Protein 4Y7U (pdb70)

B-factor: mean 57.21, std 21.07, range [30.16, 196.44]

Secondary structure (DSSP, 8-state):
--EEEE-----GGGTTGGGSS-GGGSBSSSSBHHHHHHHHHHHTT--EEEEEE-TTHHHHHHHHTTSGGGT-EEEEEE-SS--HHHHHHHHHHHHH-SS-EEEEETTEEE---GGGGGS---BSEEEEEEPPTTS-S--SEEEETTEEEE--SSSS-BEEEEEEEE-GGGGSS--SSS--SHHHHHHHHHTT-EEEEE--S-EEE--SHHHHHHHHHHHHHHH-

CATH classification: 3.90.550.10

Foldseek 3Di:
DEEEEEQADQLPQAPPQSVQPGQQQDDQQNGRLLVLVLLLCVVLVHAEYEYEYERNVVVVCVVCPLVVVSNHGYHYQYDPDAQEDVLSCVSCDVVVDQAKYKWAHSLKDFPDRPNVQVDDDFFQKEFEWEADPPPWQQAFWAADPFFIAGDDHRDGHTHTQRIMIHGSCLCPPHDNGHDYDSVSVNVRSVVRGYTYDYDYGDMFRNSHPVSSVVSSVVVVVVVD

InterPro domains:
  IPR005835 Nucleotidyl transferase domain [PF00483] (2-117)
  IPR029044 Nucleotide-diphospho-sugar transferases [G3DSA:3.90.550.10] (1-222)
  IPR029044 Nucleotide-diphospho-sugar transferases [SSF53448] (1-219)
  IPR050065 Bifunctional protein GlmU-like [PTHR43584] (1-222)
  IPR054790 N-acetylmuramate alpha-1-phosphate uridylyltransferase [NF045761] (1-217)

Solvent-accessible surface area: 10433 Å² total; per-residue (Å²): 99,63,0,0,0,21,4,22,42,94,11,108,164,2,102,97,70,0,82,151,46,0,11,5,23,7,75,4,56,76,54,23,2,0,11,47,4,0,126,38,0,26,78,10,56,11,84,85,2,4,0,3,13,44,62,45,6,142,67,0,61,119,97,10,33,94,1,82,196,20,56,11,50,5,154,38,5,78,14,91,109,118,10,89,53,0,1,0,0,50,101,0,27,116,71,4,30,115,62,54,1,2,4,0,48,1,27,2,16,22,70,6,78,6,37,118,2,106,49,143,67,48,52,48,3,15,0,0,0,6,83,21,52,78,106,90,22,62,21,51,4,50,42,95,68,130,88,1,51,54,27,56,90,62,105,46,7,21,17,43,1,11,0,0,13,0,59,16,45,18,4,80,71,30,121,88,30,59,20,116,11,40,68,32,2,100,136,5,12,89,70,47,106,4,7,3,35,62,29,194,36,78,34,0,58,1,2,39,72,106,64,21,59,57,0,72,76,42,24,46,93,85,92,125

GO terms:
  GO:0070569 uridylyltransferase activity (F, IDA)
  GO:0000287 magnesium ion binding (F, IDA)
  GO:0097367 carbohydrate derivative binding (F, IDA)
  GO:0002134 UTP binding (F, IDA)
  GO:0097172 N-acetylmuramic acid metabolic process (P, IMP)
  GO:0009254 peptidoglycan turnover (P, IMP)

Radius of gyration: 16.67 Å; Cα contacts (8 Å, |Δi|>4): 482; chains: 1; bounding box: 40×37×42 Å

Structure (mmCIF, N/CA/C/O backbone):
data_4Y7U
#
_entry.id   4Y7U
#
_cell.length_a   72.750
_cell.length_b   72.750
_cell.length_c   163.130
_cell.angle_alpha   90.000
_cell.angle_beta   90.000
_cell.angle_gamma   120.000
#
_symmetry.space_group_name_H-M   'P 61 2 2'
#
loop_
_entity.id
_entity.type
_entity.pdbx_description
1 polymer 'Nucleotidyl transferase'
2 non-polymer GLYCEROL
3 non-polymer 'SULFATE ION'
4 non-polymer 'MAGNESIUM ION'
5 non-polymer "5'-O-[(S)-hydroxy{[(S)-hydroxy(phosphonooxy)phosphoryl]amino}phosphoryl]uridine"
6 non-polymer 2-acetamido-3-O-[(1R)-1-carboxyethyl]-2-deoxy-1-O-phosphono-alpha-D-glucopyranose
7 water water
#
loop_
_atom_site.group_PDB
_atom_site.id
_atom_site.type_symbol
_atom_site.label_atom_id
_atom_site.label_alt_id
_atom_site.label_comp_id
_atom_site.label_asym_id
_atom_site.label_entity_id
_atom_site.label_seq_id
_atom_site.pdbx_PDB_ins_code
_atom_site.Cartn_x
_atom_site.Cartn_y
_atom_site.Cartn_z
_atom_site.occupancy
_atom_site.B_iso_or_equiv
_atom_site.auth_seq_id
_atom_site.auth_comp_id
_atom_site.auth_asym_id
_atom_site.auth_atom_id
_atom_site.pdbx_PDB_model_num
ATOM 1 N N . MET A 1 1 ? -21.659 -16.807 3.382 1.00 55.62 1 MET A N 1
ATOM 2 C CA . MET A 1 1 ? -20.636 -17.096 4.380 1.00 58.41 1 MET A CA 1
ATOM 3 C C . MET A 1 1 ? -19.511 -17.951 3.816 1.00 41.43 1 MET A C 1
ATOM 4 O O . MET A 1 1 ? -19.571 -18.412 2.683 1.00 41.55 1 MET A O 1
ATOM 9 N N . LYS A 1 2 ? -18.484 -18.147 4.632 1.00 43.94 2 LYS A N 1
ATOM 10 C CA . LYS A 1 2 ? -17.334 -18.961 4.244 1.00 42.79 2 LYS A CA 1
ATOM 11 C C . LYS A 1 2 ? -17.574 -20.410 4.628 1.00 43.62 2 LYS A C 1
ATOM 12 O O . LYS A 1 2 ? -18.473 -20.703 5.421 1.00 37.41 2 LYS A O 1
ATOM 18 N N . ALA A 1 3 ? -16.773 -21.326 4.081 1.00 36.40 3 ALA A N 1
ATOM 19 C CA . ALA A 1 3 ? -16.906 -22.692 4.473 1.00 35.12 3 ALA A CA 1
ATOM 20 C C . ALA A 1 3 ? -15.548 -23.231 4.853 1.00 37.20 3 ALA A C 1
ATOM 21 O O . ALA A 1 3 ? -14.509 -22.787 4.338 1.00 39.92 3 ALA A O 1
ATOM 23 N N . MET A 1 4 ? -15.554 -24.186 5.770 1.00 39.72 4 MET A N 1
ATOM 24 C CA . MET A 1 4 ? -14.327 -24.916 6.059 1.00 38.39 4 MET A CA 1
ATOM 25 C C . MET A 1 4 ? -14.565 -26.391 5.785 1.00 39.89 4 MET A C 1
ATOM 26 O O . MET A 1 4 ? -15.570 -26.970 6.225 1.00 37.59 4 MET A O 1
ATOM 31 N N . ILE A 1 5 ? -13.628 -26.993 5.061 1.00 37.23 5 ILE A N 1
ATOM 32 C CA . ILE A 1 5 ? -13.685 -28.429 4.802 1.00 34.45 5 ILE A CA 1
ATOM 33 C C . ILE A 1 5 ? -12.603 -29.092 5.648 1.00 31.91 5 ILE A C 1
ATOM 34 O O . ILE A 1 5 ? -11.440 -28.709 5.580 1.00 37.63 5 ILE A O 1
ATOM 39 N N . LEU A 1 6 ? -12.992 -30.034 6.495 1.00 35.58 6 LEU A N 1
ATOM 40 C CA . LEU A 1 6 ? -12.006 -30.773 7.276 1.00 40.14 6 LEU A CA 1
ATOM 41 C C . LEU A 1 6 ? -11.356 -31.821 6.369 1.00 39.66 6 LEU A C 1
ATOM 42 O O . LEU A 1 6 ? -12.037 -32.669 5.788 1.00 37.84 6 LEU A O 1
ATOM 47 N N . ALA A 1 7 ? -10.039 -31.775 6.251 1.00 41.46 7 ALA A N 1
ATOM 48 C CA . ALA A 1 7 ? -9.343 -32.680 5.338 1.00 42.52 7 ALA A CA 1
ATOM 49 C C . ALA A 1 7 ? -7.997 -33.093 5.914 1.00 42.49 7 ALA A C 1
ATOM 50 O O . ALA A 1 7 ? -7.086 -33.431 5.160 1.00 46.86 7 ALA A O 1
ATOM 52 N N . ALA A 1 8 ? -7.866 -33.048 7.241 1.00 37.92 8 ALA A N 1
ATOM 53 C CA . ALA A 1 8 ? -6.585 -33.367 7.882 1.00 47.00 8 ALA A CA 1
ATOM 54 C C . ALA A 1 8 ? -6.447 -34.830 8.322 1.00 50.63 8 ALA A C 1
ATOM 55 O O . ALA A 1 8 ? -5.388 -35.233 8.813 1.00 61.58 8 ALA A O 1
ATOM 57 N N . GLY A 1 9 ? -7.494 -35.626 8.137 1.00 50.44 9 GLY A N 1
ATOM 58 C CA . GLY A 1 9 ? -7.463 -37.019 8.562 1.00 53.71 9 GLY A CA 1
ATOM 59 C C . GLY A 1 9 ? -6.511 -37.906 7.767 1.00 56.41 9 GLY A C 1
ATOM 60 O O . GLY A 1 9 ? -6.309 -37.710 6.563 1.00 53.62 9 GLY A O 1
ATOM 61 N N . LYS A 1 10 ? -5.946 -38.908 8.436 1.00 50.96 10 LYS A N 1
ATOM 62 C CA . LYS A 1 10 ? -4.980 -39.793 7.804 1.00 48.20 10 LYS A CA 1
ATOM 63 C C . LYS A 1 10 ? -5.590 -40.953 7.015 1.00 51.84 10 LYS A C 1
ATOM 64 O O . LYS A 1 10 ? -4.898 -41.569 6.203 1.00 55.74 10 LYS A O 1
ATOM 70 N N . GLY A 1 11 ? -6.867 -41.255 7.244 1.00 50.30 11 GLY A N 1
ATOM 71 C CA . GLY A 1 11 ? -7.547 -42.303 6.493 1.00 52.92 11 GLY A CA 1
ATOM 72 C C . GLY A 1 11 ? -6.913 -43.678 6.616 1.00 52.14 11 GLY A C 1
ATOM 73 O O . GLY A 1 11 ? -6.840 -44.446 5.643 1.00 45.40 11 GLY A O 1
ATOM 74 N N . GLU A 1 12 ? -6.462 -44.005 7.822 1.00 56.08 12 GLU A N 1
ATOM 75 C CA . GLU A 1 12 ? -5.791 -45.278 8.059 1.00 62.98 12 GLU A CA 1
ATOM 76 C C . GLU A 1 12 ? -6.677 -46.478 7.744 1.00 66.43 12 GLU A C 1
ATOM 77 O O . GLU A 1 12 ? -6.181 -47.547 7.386 1.00 67.76 12 GLU A O 1
ATOM 83 N N . ARG A 1 13 ? -7.987 -46.300 7.857 1.00 65.00 13 ARG A N 1
ATOM 84 C CA . ARG A 1 13 ? -8.912 -47.377 7.531 1.00 64.68 13 ARG A CA 1
ATOM 85 C C . ARG A 1 13 ? -9.096 -47.514 6.029 1.00 61.15 13 ARG A C 1
ATOM 86 O O . ARG A 1 13 ? -9.638 -48.516 5.564 1.00 66.21 13 ARG A O 1
ATOM 94 N N . MET A 1 14 ? -8.624 -46.522 5.272 1.00 53.23 14 MET A N 1
ATOM 95 C CA . MET A 1 14 ? -8.714 -46.562 3.804 1.00 52.60 14 MET A CA 1
ATOM 96 C C . MET A 1 14 ? -7.474 -47.147 3.136 1.00 54.11 14 MET A C 1
ATOM 97 O O . MET A 1 14 ? -7.377 -47.182 1.918 1.00 54.42 14 MET A O 1
ATOM 102 N N . ARG A 1 15 ? -6.508 -47.588 3.921 1.00 56.48 15 ARG A N 1
ATOM 103 C CA . ARG A 1 15 ? -5.284 -48.091 3.321 1.00 48.16 15 ARG A CA 1
ATOM 104 C C . ARG A 1 15 ? -5.585 -49.365 2.532 1.00 54.16 15 ARG A C 1
ATOM 105 O O . ARG A 1 15 ? -6.540 -50.080 2.851 1.00 60.65 15 ARG A O 1
ATOM 113 N N . PRO A 1 16 ? -4.792 -49.638 1.482 1.00 53.09 16 PRO A N 1
ATOM 114 C CA . PRO A 1 16 ? -3.601 -48.883 1.091 1.00 52.35 16 PRO A CA 1
ATOM 115 C C . PRO A 1 16 ? -3.904 -47.685 0.193 1.00 53.60 16 PRO A C 1
ATOM 116 O O . PRO A 1 16 ? -2.964 -47.099 -0.351 1.00 53.95 16 PRO A O 1
ATOM 120 N N . LEU A 1 17 ? -5.177 -47.324 0.026 1.00 49.80 17 LEU A N 1
ATOM 121 C CA . LEU A 1 17 ? -5.509 -46.210 -0.850 1.00 49.77 17 LEU A CA 1
ATOM 122 C C . LEU A 1 17 ? -4.813 -44.930 -0.405 1.00 46.65 17 LEU A C 1
ATOM 123 O O . LEU A 1 17 ? -4.364 -44.136 -1.231 1.00 55.41 17 LEU A O 1
ATOM 128 N N . THR A 1 18 ? -4.717 -44.746 0.905 1.00 46.93 18 THR A N 1
ATOM 129 C CA . THR A 1 18 ? -4.208 -43.505 1.466 1.00 47.85 18 THR A CA 1
ATOM 130 C C . THR A 1 18 ? -2.707 -43.526 1.762 1.00 52.09 18 THR A C 1
ATOM 131 O O . THR A 1 18 ? -2.197 -42.638 2.444 1.00 52.01 18 THR A O 1
ATOM 135 N N . LEU A 1 19 ? -1.994 -44.525 1.244 1.00 53.26 19 LEU A N 1
ATOM 136 C CA . LEU A 1 19 ? -0.554 -44.576 1.430 1.00 58.67 19 LEU A CA 1
ATOM 137 C C . LEU A 1 19 ? 0.153 -43.454 0.669 1.00 54.83 19 LEU A C 1
ATOM 138 O O . LEU A 1 19 ? 1.090 -42.850 1.184 1.00 54.93 19 LEU A O 1
ATOM 143 N N . HIS A 1 20 ? -0.301 -43.166 -0.549 1.00 54.39 20 HIS A N 1
ATOM 144 C CA . HIS A 1 20 ? 0.336 -42.128 -1.360 1.00 55.63 20 HIS A CA 1
ATOM 145 C C . HIS A 1 20 ? -0.676 -41.108 -1.858 1.00 53.24 20 HIS A C 1
ATOM 146 O O . HIS A 1 20 ? -0.336 -40.221 -2.634 1.00 53.41 20 HIS A O 1
ATOM 153 N N . THR A 1 21 ? -1.919 -41.240 -1.407 1.00 51.32 21 THR A N 1
ATOM 154 C CA . THR A 1 21 ? -2.984 -40.337 -1.821 1.00 50.07 21 THR A CA 1
ATOM 155 C C . THR A 1 21 ? -3.773 -39.891 -0.616 1.00 50.57 21 THR A C 1
ATOM 156 O O . THR A 1 21 ? -4.327 -40.727 0.096 1.00 49.81 21 THR A O 1
ATOM 160 N N . PRO A 1 22 ? -3.839 -38.571 -0.378 1.00 48.14 22 PRO A N 1
ATOM 161 C CA . PRO A 1 22 ? -4.659 -38.110 0.745 1.00 44.94 22 PRO A CA 1
ATOM 162 C C . PRO A 1 22 ? -6.123 -38.460 0.531 1.00 42.78 22 PRO A C 1
ATOM 163 O O . PRO A 1 22 ? -6.589 -38.405 -0.600 1.00 47.98 22 PRO A O 1
ATOM 167 N N . LYS A 1 23 ? -6.822 -38.815 1.604 1.00 45.87 23 LYS A N 1
ATOM 168 C CA . LYS A 1 23 ? -8.227 -39.216 1.561 1.00 47.43 23 LYS A CA 1
ATOM 169 C C . LYS A 1 23 ? -9.145 -38.304 0.731 1.00 43.55 23 LYS A C 1
ATOM 170 O O . LYS A 1 23 ? -9.978 -38.776 -0.046 1.00 40.27 23 LYS A O 1
ATOM 176 N N . PRO A 1 24 ? -9.016 -36.979 0.914 1.00 45.20 24 PRO A N 1
ATOM 177 C CA . PRO A 1 24 ? -9.778 -35.977 0.159 1.00 43.73 24 PRO A CA 1
ATOM 178 C C . PRO A 1 24 ? -9.624 -36.147 -1.344 1.00 47.48 24 PRO A C 1
ATOM 179 O O . PRO A 1 24 ? -10.525 -35.767 -2.099 1.00 45.12 24 PRO A O 1
ATOM 183 N N . LEU A 1 25 ? -8.503 -36.727 -1.774 1.00 43.12 25 LEU A N 1
ATOM 184 C CA . LEU A 1 25 ? -8.233 -36.835 -3.200 1.00 42.15 25 LEU A CA 1
ATOM 185 C C . LEU A 1 25 ? -8.551 -38.213 -3.788 1.00 44.32 25 LEU A C 1
ATOM 186 O O . LEU A 1 25 ? -8.317 -38.442 -4.979 1.00 47.45 25 LEU A O 1
ATOM 191 N N . VAL A 1 26 ? -9.073 -39.127 -2.970 1.00 46.45 26 VAL A N 1
ATOM 192 C CA . VAL A 1 26 ? -9.445 -40.457 -3.459 1.00 48.07 26 VAL A CA 1
ATOM 193 C C . VAL A 1 26 ? -10.671 -40.334 -4.356 1.00 46.56 26 VAL A C 1
ATOM 194 O O . VAL A 1 26 ? -11.630 -39.651 -4.005 1.00 46.44 26 VAL A O 1
ATOM 198 N N . PRO A 1 27 ? -10.628 -40.957 -5.537 1.00 49.13 27 PRO A N 1
ATOM 199 C CA . PRO A 1 27 ? -11.769 -40.842 -6.451 1.00 49.62 27 PRO A CA 1
ATOM 200 C C . PRO A 1 27 ? -12.988 -41.661 -6.024 1.00 52.58 27 PRO A C 1
ATOM 201 O O . PRO A 1 27 ? -12.868 -42.810 -5.601 1.00 56.87 27 PRO A O 1
ATOM 205 N N . VAL A 1 28 ? -14.168 -41.074 -6.148 1.00 47.68 28 VAL A N 1
ATOM 206 C CA . VAL A 1 28 ? -15.375 -41.802 -5.810 1.00 54.91 28 VAL A CA 1
ATOM 207 C C . VAL A 1 28 ? -16.115 -42.237 -7.069 1.00 67.47 28 VAL A C 1
ATOM 208 O O . VAL A 1 28 ? -16.370 -43.418 -7.262 1.00 76.12 28 VAL A O 1
ATOM 212 N N . ALA A 1 29 ? -16.453 -41.318 -7.955 1.00 62.48 29 ALA A N 1
ATOM 213 C CA . ALA A 1 29 ? -17.011 -41.799 -9.216 1.00 56.17 29 ALA A CA 1
ATOM 214 C C . ALA A 1 29 ? -16.254 -41.159 -10.346 1.00 55.04 29 ALA A C 1
ATOM 215 O O . ALA A 1 29 ? -16.838 -40.515 -11.220 1.00 55.11 29 ALA A O 1
ATOM 217 N N . GLY A 1 30 ? -14.935 -41.328 -10.310 1.00 48.67 30 GLY A N 1
ATOM 218 C CA . GLY A 1 30 ? -14.071 -40.666 -11.261 1.00 50.75 30 GLY A CA 1
ATOM 219 C C . GLY A 1 30 ? -13.747 -39.262 -10.791 1.00 49.21 30 GLY A C 1
ATOM 220 O O . GLY A 1 30 ? -13.053 -38.516 -11.472 1.00 50.91 30 GLY A O 1
ATOM 221 N N . GLN A 1 31 ? -14.263 -38.887 -9.624 1.00 45.07 31 GLN A N 1
ATOM 222 C CA . GLN A 1 31 ? -13.998 -37.552 -9.104 1.00 45.46 31 GLN A CA 1
ATOM 223 C C . GLN A 1 31 ? -13.497 -37.575 -7.666 1.00 45.26 31 GLN A C 1
ATOM 224 O O . GLN A 1 31 ? -14.071 -38.277 -6.830 1.00 45.38 31 GLN A O 1
ATOM 230 N N . PRO A 1 32 ? -12.439 -36.789 -7.364 1.00 42.49 32 PRO A N 1
ATOM 231 C CA . PRO A 1 32 ? -11.942 -36.739 -5.989 1.00 39.33 32 PRO A CA 1
ATOM 232 C C . PRO A 1 32 ? -13.031 -36.358 -5.010 1.00 37.73 32 PRO A C 1
ATOM 233 O O . PRO A 1 32 ? -13.861 -35.478 -5.265 1.00 40.34 32 PRO A O 1
ATOM 237 N N . LEU A 1 33 ? -13.037 -37.074 -3.898 1.00 38.35 33 LEU A N 1
ATOM 238 C CA . LEU A 1 33 ? -14.068 -36.924 -2.886 1.00 35.39 33 LEU A CA 1
ATOM 239 C C . LEU A 1 33 ? -14.324 -35.464 -2.515 1.00 38.72 33 LEU A C 1
ATOM 240 O O . LEU A 1 33 ? -15.463 -35.029 -2.453 1.00 39.83 33 LEU A O 1
ATOM 245 N N . ILE A 1 34 ? -13.259 -34.700 -2.275 1.00 41.29 34 ILE A N 1
ATOM 246 C CA . ILE A 1 34 ? -13.432 -33.325 -1.814 1.00 34.40 34 ILE A CA 1
ATOM 247 C C . ILE A 1 34 ? -13.947 -32.408 -2.905 1.00 33.40 34 ILE A C 1
ATOM 248 O O . ILE A 1 34 ? -14.489 -31.350 -2.616 1.00 38.84 34 ILE A O 1
ATOM 253 N N . GLU A 1 35 ? -13.768 -32.803 -4.157 1.00 35.35 35 GLU A N 1
ATOM 254 C CA . GLU A 1 35 ? -14.244 -31.976 -5.262 1.00 36.24 35 GLU A CA 1
ATOM 255 C C . GLU A 1 35 ? -15.759 -31.969 -5.365 1.00 39.05 35 GLU A C 1
ATOM 256 O O . GLU A 1 35 ? -16.321 -31.028 -5.924 1.00 39.19 35 GLU A O 1
ATOM 262 N N . TYR A 1 36 ? -16.423 -32.997 -4.840 1.00 39.74 36 TYR A N 1
ATOM 263 C CA . TYR A 1 36 ? -17.879 -32.924 -4.721 1.00 37.68 36 TYR A CA 1
ATOM 264 C C . TYR A 1 36 ? -18.249 -31.760 -3.819 1.00 38.55 36 TYR A C 1
ATOM 265 O O . TYR A 1 36 ? -19.190 -31.040 -4.119 1.00 35.43 36 TYR A O 1
ATOM 274 N N . HIS A 1 37 ? -17.491 -31.562 -2.734 1.00 36.49 37 HIS A N 1
ATOM 275 C CA . HIS A 1 37 ? -17.828 -30.517 -1.766 1.00 37.60 37 HIS A CA 1
ATOM 276 C C . HIS A 1 37 ? -17.550 -29.151 -2.378 1.00 39.28 37 HIS A C 1
ATOM 277 O O . HIS A 1 37 ? -18.347 -28.227 -2.243 1.00 37.12 37 HIS A O 1
ATOM 284 N N . LEU A 1 38 ? -16.411 -29.026 -3.057 1.00 35.29 38 LEU A N 1
ATOM 285 C CA . LEU A 1 38 ? -16.048 -27.761 -3.705 1.00 36.21 38 LEU A CA 1
ATOM 286 C C . LEU A 1 38 ? -17.091 -27.343 -4.757 1.00 36.39 38 LEU A C 1
ATOM 287 O O . LEU A 1 38 ? -17.466 -26.184 -4.839 1.00 38.28 38 LEU A O 1
ATOM 292 N N . ARG A 1 39 ? -17.534 -28.275 -5.586 1.00 34.17 39 ARG A N 1
ATOM 293 C CA A ARG A 1 39 ? -18.559 -27.966 -6.577 0.47 39.59 39 ARG A CA 1
ATOM 294 C CA B ARG A 1 39 ? -18.558 -27.971 -6.577 0.53 39.60 39 ARG A CA 1
ATOM 295 C C . ARG A 1 39 ? -19.888 -27.613 -5.908 1.00 40.18 39 ARG A C 1
ATOM 296 O O . ARG A 1 39 ? -20.564 -26.646 -6.294 1.00 44.68 39 ARG A O 1
ATOM 311 N N . ALA A 1 40 ? -20.271 -28.400 -4.909 1.00 39.71 40 ALA A N 1
ATOM 312 C CA . ALA A 1 40 ? -21.532 -28.154 -4.207 1.00 38.01 40 ALA A CA 1
ATOM 313 C C . ALA A 1 40 ? -21.494 -26.786 -3.535 1.00 42.40 40 ALA A C 1
ATOM 314 O O . ALA A 1 40 ? -22.480 -26.058 -3.541 1.00 42.23 40 ALA A O 1
ATOM 316 N N . LEU A 1 41 ? -20.346 -26.442 -2.951 1.00 43.07 41 LEU A N 1
ATOM 317 C CA . LEU A 1 41 ? -20.240 -25.203 -2.192 1.00 39.31 41 LEU A CA 1
ATOM 318 C C . LEU A 1 41 ? -20.342 -24.015 -3.129 1.00 39.32 41 LEU A C 1
ATOM 319 O O . LEU A 1 41 ? -21.024 -23.037 -2.827 1.00 46.36 41 LEU A O 1
ATOM 324 N N . ALA A 1 42 ? -19.658 -24.117 -4.267 1.00 44.28 42 ALA A N 1
ATOM 325 C CA . ALA A 1 42 ? -19.669 -23.060 -5.277 1.00 44.03 42 ALA A CA 1
ATOM 326 C C . ALA A 1 42 ? -21.062 -22.872 -5.873 1.00 45.55 42 ALA A C 1
ATOM 327 O O . ALA A 1 42 ? -21.506 -21.742 -6.124 1.00 44.74 42 ALA A O 1
ATOM 329 N N . ALA A 1 43 ? -21.750 -23.985 -6.098 1.00 47.96 43 ALA A N 1
ATOM 330 C CA . ALA A 1 43 ? -23.127 -23.949 -6.592 1.00 48.25 43 ALA A CA 1
ATOM 331 C C . ALA A 1 43 ? -24.055 -23.274 -5.580 1.00 43.77 43 ALA A C 1
ATOM 332 O O . ALA A 1 43 ? -25.047 -22.635 -5.953 1.00 43.63 43 ALA A O 1
ATOM 334 N N . ALA A 1 44 ? -23.726 -23.424 -4.304 1.00 42.09 44 ALA A N 1
ATOM 335 C CA . ALA A 1 44 ? -24.528 -22.891 -3.205 1.00 42.45 44 ALA A CA 1
ATOM 336 C C . ALA A 1 44 ? -24.227 -21.425 -2.908 1.00 48.23 44 ALA A C 1
ATOM 337 O O . ALA A 1 44 ? -24.828 -20.812 -2.001 1.00 48.07 44 ALA A O 1
ATOM 339 N N . GLY A 1 45 ? -23.318 -20.857 -3.692 1.00 45.22 45 GLY A N 1
ATOM 340 C CA . GLY A 1 45 ? -23.001 -19.445 -3.591 1.00 49.38 45 GLY A CA 1
ATOM 341 C C . GLY A 1 45 ? -21.787 -19.153 -2.732 1.00 48.78 45 GLY A C 1
ATOM 342 O O . GLY A 1 45 ? -21.416 -17.993 -2.562 1.00 54.48 45 GLY A O 1
ATOM 343 N N . VAL A 1 46 ? -21.178 -20.201 -2.182 1.00 41.52 46 VAL A N 1
ATOM 344 C CA . VAL A 1 46 ? -19.957 -20.035 -1.397 1.00 42.22 46 VAL A CA 1
ATOM 345 C C . VAL A 1 46 ? -18.808 -19.674 -2.324 1.00 44.04 46 VAL A C 1
ATOM 346 O O . VAL A 1 46 ? -18.657 -20.266 -3.391 1.00 49.21 46 VAL A O 1
ATOM 350 N N . THR A 1 47 ? -18.013 -18.683 -1.928 1.00 45.16 47 THR A N 1
ATOM 351 C CA . THR A 1 47 ? -16.874 -18.252 -2.740 1.00 50.34 47 THR A CA 1
ATOM 352 C C . THR A 1 47 ? -15.534 -18.360 -2.026 1.00 47.16 47 THR A C 1
ATOM 353 O O . THR A 1 47 ? -14.484 -18.343 -2.673 1.00 48.19 47 THR A O 1
ATOM 357 N N . GLU A 1 48 ? -15.559 -18.441 -0.700 1.00 44.64 48 GLU A N 1
ATOM 358 C CA . GLU A 1 48 ? -14.312 -18.593 0.062 1.00 44.70 48 GLU A CA 1
ATOM 359 C C . GLU A 1 48 ? -14.302 -19.857 0.913 1.00 44.72 48 GLU A C 1
ATOM 360 O O . GLU A 1 48 ? -15.234 -20.094 1.702 1.00 47.86 48 GLU A O 1
ATOM 366 N N . VAL A 1 49 ? -13.244 -20.665 0.765 1.00 40.69 49 VAL A N 1
ATOM 367 C CA . VAL A 1 49 ? -13.160 -21.942 1.468 1.00 39.42 49 VAL A CA 1
ATOM 368 C C . VAL A 1 49 ? -11.832 -22.050 2.219 1.00 42.33 49 VAL A C 1
ATOM 369 O O . VAL A 1 49 ? -10.782 -21.631 1.700 1.00 42.29 49 VAL A O 1
ATOM 373 N N . VAL A 1 50 ? -11.877 -22.550 3.457 1.00 41.13 50 VAL A N 1
ATOM 374 C CA . VAL A 1 50 ? -10.636 -22.890 4.193 1.00 41.69 50 VAL A CA 1
ATOM 375 C C . VAL A 1 50 ? -10.539 -24.409 4.290 1.00 44.20 50 VAL A C 1
ATOM 376 O O . VAL A 1 50 ? -11.533 -25.079 4.573 1.00 37.25 50 VAL A O 1
ATOM 380 N N . ILE A 1 51 ? -9.361 -24.961 4.024 1.00 37.83 51 ILE A N 1
ATOM 381 C CA . ILE A 1 51 ? -9.169 -26.401 4.091 1.00 34.65 51 ILE A CA 1
ATOM 382 C C . ILE A 1 51 ? -7.983 -26.683 4.994 1.00 39.52 51 ILE A C 1
ATOM 383 O O . ILE A 1 51 ? -6.868 -26.189 4.728 1.00 36.97 51 ILE A O 1
ATOM 388 N N . ASN A 1 52 ? -8.200 -27.443 6.072 1.00 38.34 52 ASN A N 1
ATOM 389 C CA . ASN A 1 52 ? -7.064 -27.861 6.901 1.00 37.61 52 ASN A CA 1
ATOM 390 C C . ASN A 1 52 ? -6.520 -29.192 6.411 1.00 38.82 52 ASN A C 1
ATOM 391 O O . ASN A 1 52 ? -7.197 -29.941 5.700 1.00 39.58 52 ASN A O 1
ATOM 396 N N . HIS A 1 53 ? -5.259 -29.463 6.726 1.00 39.16 53 HIS A N 1
ATOM 397 C CA . HIS A 1 53 ? -4.668 -30.726 6.307 1.00 38.10 53 HIS A CA 1
ATOM 398 C C . HIS A 1 53 ? -3.492 -31.078 7.193 1.00 40.90 53 HIS A C 1
ATOM 399 O O . HIS A 1 53 ? -2.995 -30.256 7.950 1.00 42.28 53 HIS A O 1
ATOM 406 N N . ALA A 1 54 ? -3.071 -32.331 7.101 1.00 45.42 54 ALA A N 1
ATOM 407 C CA . ALA A 1 54 ? -1.975 -32.844 7.894 1.00 49.67 54 ALA A CA 1
ATOM 408 C C . ALA A 1 54 ? -1.323 -33.930 7.061 1.00 54.73 54 ALA A C 1
ATOM 409 O O . ALA A 1 54 ? -0.299 -33.705 6.423 1.00 56.13 54 ALA A O 1
ATOM 411 N N . TRP A 1 55 ? -1.969 -35.090 7.012 1.00 52.22 55 TRP A N 1
ATOM 412 C CA . TRP A 1 55 ? -1.461 -36.231 6.247 1.00 51.85 55 TRP A CA 1
ATOM 413 C C . TRP A 1 55 ? -1.422 -35.948 4.745 1.00 48.66 55 TRP A C 1
ATOM 414 O O . TRP A 1 55 ? -2.471 -35.701 4.119 1.00 47.39 55 TRP A O 1
ATOM 425 N N . LEU A 1 56 ? -0.217 -35.976 4.174 1.00 51.87 56 LEU A N 1
ATOM 426 C CA . LEU A 1 56 ? -0.026 -35.774 2.738 1.00 48.09 56 LEU A CA 1
ATOM 427 C C . LEU A 1 56 ? -0.554 -34.431 2.285 1.00 48.70 56 LEU A C 1
ATOM 428 O O . LEU A 1 56 ? -1.036 -34.293 1.151 1.00 47.23 56 LEU A O 1
ATOM 433 N N . GLY A 1 57 ? -0.455 -33.451 3.181 1.00 43.36 57 GLY A N 1
ATOM 434 C CA . GLY A 1 57 ? -1.087 -32.157 3.004 1.00 43.65 57 GLY A CA 1
ATOM 435 C C . GLY A 1 57 ? -0.678 -31.454 1.726 1.00 45.25 57 GLY A C 1
ATOM 436 O O . GLY A 1 57 ? -1.537 -30.964 1.015 1.00 39.97 57 GLY A O 1
ATOM 437 N N . GLN A 1 58 ? 0.620 -31.422 1.407 1.00 40.38 58 GLN A N 1
ATOM 438 C CA . GLN A 1 58 ? 1.046 -30.623 0.256 1.00 42.30 58 GLN A CA 1
ATOM 439 C C . GLN A 1 58 ? 0.476 -31.180 -1.053 1.00 45.52 58 GLN A C 1
ATOM 440 O O . GLN A 1 58 ? 0.316 -30.441 -2.028 1.00 47.71 58 GLN A O 1
ATOM 446 N N . GLN A 1 59 ? 0.123 -32.462 -1.076 1.00 40.46 59 GLN A N 1
ATOM 447 C CA . GLN A 1 59 ? -0.592 -32.999 -2.251 1.00 37.26 59 GLN A CA 1
ATOM 448 C C . GLN A 1 59 ? -1.991 -32.403 -2.438 1.00 39.01 59 GLN A C 1
ATOM 449 O O . GLN A 1 59 ? -2.460 -32.268 -3.571 1.00 39.61 59 GLN A O 1
ATOM 455 N N . ILE A 1 60 ? -2.660 -32.055 -1.342 1.00 36.86 60 ILE A N 1
ATOM 456 C CA . ILE A 1 60 ? -3.958 -31.423 -1.434 1.00 40.25 60 ILE A CA 1
ATOM 457 C C . ILE A 1 60 ? -3.806 -30.046 -2.068 1.00 41.02 60 ILE A C 1
ATOM 458 O O . ILE A 1 60 ? -4.489 -29.736 -3.054 1.00 40.37 60 ILE A O 1
ATOM 463 N N . GLU A 1 61 ? -2.885 -29.235 -1.537 1.00 39.00 61 GLU A N 1
ATOM 464 C CA . GLU A 1 61 ? -2.662 -27.902 -2.097 1.00 43.56 61 GLU A CA 1
ATOM 465 C C . GLU A 1 61 ? -2.214 -27.976 -3.546 1.00 41.13 61 GLU A C 1
ATOM 466 O O . GLU A 1 61 ? -2.593 -27.133 -4.351 1.00 39.44 61 GLU A O 1
ATOM 472 N N . ASP A 1 62 ? -1.362 -28.950 -3.876 1.00 35.61 62 ASP A N 1
ATOM 473 C CA . ASP A 1 62 ? -0.881 -29.054 -5.247 1.00 34.56 62 ASP A CA 1
ATOM 474 C C . ASP A 1 62 ? -2.038 -29.328 -6.188 1.00 38.13 62 ASP A C 1
ATOM 475 O O . ASP A 1 62 ? -2.135 -28.771 -7.287 1.00 44.57 62 ASP A O 1
ATOM 480 N N . HIS A 1 63 ? -2.945 -30.170 -5.737 1.00 39.52 63 HIS A N 1
ATOM 481 C CA . HIS A 1 63 ? -4.037 -30.569 -6.595 1.00 42.74 63 HIS A CA 1
ATOM 482 C C . HIS A 1 63 ? -5.117 -29.489 -6.748 1.00 44.24 63 HIS A C 1
ATOM 483 O O . HIS A 1 63 ? -5.615 -29.246 -7.847 1.00 41.75 63 HIS A O 1
ATOM 490 N N . LEU A 1 64 ? -5.476 -28.843 -5.647 1.00 43.49 64 LEU A N 1
ATOM 491 C CA . LEU A 1 64 ? -6.571 -27.872 -5.669 1.00 43.58 64 LEU A CA 1
ATOM 492 C C . LEU A 1 64 ? -6.126 -26.457 -5.987 1.00 46.74 64 LEU A C 1
ATOM 493 O O . LEU A 1 64 ? -6.914 -25.657 -6.496 1.00 48.66 64 LEU A O 1
ATOM 498 N N . GLY A 1 65 ? -4.874 -26.139 -5.666 1.00 41.71 65 GLY A N 1
ATOM 499 C CA . GLY A 1 65 ? -4.351 -24.809 -5.921 1.00 44.37 65 GLY A CA 1
ATOM 500 C C . GLY A 1 65 ? -5.203 -23.756 -5.234 1.00 46.06 65 GLY A C 1
ATOM 501 O O . GLY A 1 65 ? -5.668 -23.957 -4.106 1.00 44.89 65 GLY A O 1
ATOM 502 N N . ASP A 1 66 ? -5.459 -22.646 -5.918 1.00 44.71 66 ASP A N 1
ATOM 503 C CA . ASP A 1 66 ? -6.206 -21.569 -5.270 1.00 46.30 66 ASP A CA 1
ATOM 504 C C . ASP A 1 66 ? -7.714 -21.747 -5.354 1.00 52.94 66 ASP A C 1
ATOM 505 O O . ASP A 1 66 ? -8.462 -20.964 -4.776 1.00 60.13 66 ASP A O 1
ATOM 510 N N . GLY A 1 67 ? -8.154 -22.775 -6.074 1.00 46.38 67 GLY A N 1
ATOM 511 C CA . GLY A 1 67 ? -9.572 -23.064 -6.202 1.00 48.96 67 GLY A CA 1
ATOM 512 C C . GLY A 1 67 ? -10.239 -22.328 -7.352 1.00 48.03 67 GLY A C 1
ATOM 513 O O . GLY A 1 67 ? -11.437 -22.502 -7.578 1.00 50.97 67 GLY A O 1
ATOM 514 N N . SER A 1 68 ? -9.475 -21.523 -8.088 1.00 52.23 68 SER A N 1
ATOM 515 C CA . SER A 1 68 ? -10.064 -20.708 -9.142 1.00 55.40 68 SER A CA 1
ATOM 516 C C . SER A 1 68 ? -10.817 -21.559 -10.176 1.00 58.24 68 SER A C 1
ATOM 517 O O . SER A 1 68 ? -11.801 -21.095 -10.753 1.00 65.37 68 SER A O 1
ATOM 520 N N . ARG A 1 69 ? -10.393 -22.803 -10.397 1.00 53.59 69 ARG A N 1
ATOM 521 C CA A ARG A 1 69 ? -11.048 -23.638 -11.394 0.49 53.33 69 ARG A CA 1
ATOM 522 C CA C ARG A 1 69 ? -11.057 -23.637 -11.396 0.51 53.26 69 ARG A CA 1
ATOM 523 C C . ARG A 1 69 ? -12.442 -24.056 -10.921 1.00 48.92 69 ARG A C 1
ATOM 524 O O . ARG A 1 69 ? -13.287 -24.450 -11.729 1.00 50.89 69 ARG A O 1
ATOM 539 N N . PHE A 1 70 ? -12.684 -23.946 -9.618 1.00 46.28 70 PHE A N 1
ATOM 540 C CA . PHE A 1 70 ? -14.017 -24.246 -9.051 1.00 45.39 70 PHE A CA 1
ATOM 541 C C . PHE A 1 70 ? -14.844 -22.987 -8.835 1.00 51.68 70 PHE A C 1
ATOM 542 O O . PHE A 1 70 ? -15.978 -23.054 -8.352 1.00 50.38 70 PHE A O 1
ATOM 550 N N . GLY A 1 71 ? -14.269 -21.844 -9.202 1.00 54.56 71 GLY A N 1
ATOM 551 C CA . GLY A 1 71 ? -14.891 -20.565 -8.950 1.00 50.70 71 GLY A CA 1
ATOM 552 C C . GLY A 1 71 ? -14.837 -20.237 -7.475 1.00 55.51 71 GLY A C 1
ATOM 553 O O . GLY A 1 71 ? -15.725 -19.583 -6.942 1.00 51.53 71 GLY A O 1
ATOM 554 N N . LEU A 1 72 ? -13.788 -20.703 -6.809 1.00 48.24 72 LEU A N 1
ATOM 555 C CA . LEU A 1 72 ? -13.621 -20.445 -5.388 1.00 48.57 72 LEU A CA 1
ATOM 556 C C . LEU A 1 72 ? -12.286 -19.783 -5.091 1.00 52.50 72 LEU A C 1
ATOM 557 O O . LEU A 1 72 ? -11.405 -19.725 -5.945 1.00 52.25 72 LEU A O 1
ATOM 562 N N . SER A 1 73 ? -12.154 -19.293 -3.864 1.00 48.07 73 SER A N 1
ATOM 563 C CA . SER A 1 73 ? -10.867 -18.862 -3.337 1.00 43.17 73 SER A CA 1
ATOM 564 C C . SER A 1 73 ? -10.587 -19.716 -2.101 1.00 43.07 73 SER A C 1
ATOM 565 O O . SER A 1 73 ? -11.320 -19.660 -1.110 1.00 42.23 73 SER A O 1
ATOM 568 N N . ILE A 1 74 ? -9.546 -20.532 -2.178 1.00 44.92 74 ILE A N 1
ATOM 569 C CA . ILE A 1 74 ? -9.213 -21.466 -1.104 1.00 42.72 74 ILE A CA 1
ATOM 570 C C . ILE A 1 74 ? -7.993 -21.047 -0.288 1.00 39.57 74 ILE A C 1
ATOM 571 O O . ILE A 1 74 ? -6.961 -20.696 -0.847 1.00 44.56 74 ILE A O 1
ATOM 576 N N . ARG A 1 75 ? -8.110 -21.123 1.030 1.00 51.54 75 ARG A N 1
ATOM 577 C CA A ARG A 1 75 ? -6.965 -20.937 1.907 0.03 50.77 75 ARG A CA 1
ATOM 578 C CA B ARG A 1 75 ? -6.959 -20.933 1.914 0.97 49.66 75 ARG A CA 1
ATOM 579 C C . ARG A 1 75 ? -6.761 -22.190 2.750 1.00 47.78 75 ARG A C 1
ATOM 580 O O . ARG A 1 75 ? -7.736 -22.835 3.180 1.00 40.80 75 ARG A O 1
ATOM 593 N N . TYR A 1 76 ? -5.497 -22.529 2.973 1.00 44.21 76 TYR A N 1
ATOM 594 C CA . TYR A 1 76 ? -5.119 -23.759 3.660 1.00 45.91 76 TYR A CA 1
ATOM 595 C C . TYR A 1 76 ? -4.674 -23.497 5.107 1.00 46.38 76 TYR A C 1
ATOM 596 O O . TYR A 1 76 ? -4.081 -22.458 5.409 1.00 43.12 76 TYR A O 1
ATOM 605 N N . SER A 1 77 ? -5.005 -24.423 6.002 1.00 43.44 77 SER A N 1
ATOM 606 C CA . SER A 1 77 ? -4.536 -24.368 7.379 1.00 44.59 77 SER A CA 1
ATOM 607 C C . SER A 1 77 ? -3.709 -25.628 7.661 1.00 45.76 77 SER A C 1
ATOM 608 O O . SER A 1 77 ? -4.245 -26.638 8.101 1.00 43.37 77 SER A O 1
ATOM 611 N N . PRO A 1 78 ? -2.394 -25.576 7.407 1.00 48.19 78 PRO A N 1
ATOM 612 C CA . PRO A 1 78 ? -1.592 -26.783 7.634 1.00 53.30 78 PRO A CA 1
ATOM 613 C C . PRO A 1 78 ? -1.423 -27.076 9.116 1.00 53.66 78 PRO A C 1
ATOM 614 O O . PRO A 1 78 ? -1.253 -26.159 9.918 1.00 63.32 78 PRO A O 1
ATOM 618 N N . GLU A 1 79 ? -1.475 -28.350 9.468 1.00 49.71 79 GLU A N 1
ATOM 619 C CA . GLU A 1 79 ? -1.303 -28.778 10.847 1.00 55.80 79 GLU A CA 1
ATOM 620 C C . GLU A 1 79 ? -0.112 -29.727 10.958 1.00 60.35 79 GLU A C 1
ATOM 621 O O . GLU A 1 79 ? -0.068 -30.759 10.293 1.00 67.59 79 GLU A O 1
ATOM 627 N N . GLY A 1 80 ? 0.852 -29.374 11.797 1.00 62.57 80 GLY A N 1
ATOM 628 C CA . GLY A 1 80 ? 2.056 -30.181 11.953 1.00 68.21 80 GLY A CA 1
ATOM 629 C C . GLY A 1 80 ? 1.924 -31.219 13.051 1.00 76.83 80 GLY A C 1
ATOM 630 O O . GLY A 1 80 ? 2.572 -32.266 13.023 1.00 84.35 80 GLY A O 1
ATOM 631 N N . GLU A 1 81 ? 1.087 -30.907 14.033 1.00 76.79 81 GLU A N 1
ATOM 632 C CA . GLU A 1 81 ? 0.752 -31.829 15.109 1.00 82.52 81 GLU A CA 1
ATOM 633 C C . GLU A 1 81 ? -0.716 -32.218 14.986 1.00 77.24 81 GLU A C 1
ATOM 634 O O . GLU A 1 81 ? -1.502 -31.481 14.402 1.00 74.32 81 GLU A O 1
ATOM 640 N N . PRO A 1 82 ? -1.083 -33.384 15.528 1.00 78.68 82 PRO A N 1
ATOM 641 C CA . PRO A 1 82 ? -2.472 -33.846 15.496 1.00 80.73 82 PRO A CA 1
ATOM 642 C C . PRO A 1 82 ? -3.360 -32.908 16.301 1.00 77.39 82 PRO A C 1
ATOM 643 O O . PRO A 1 82 ? -3.227 -32.841 17.522 1.00 87.69 82 PRO A O 1
ATOM 647 N N . LEU A 1 83 ? -4.236 -32.172 15.633 1.00 64.12 83 LEU A N 1
ATOM 648 C CA . LEU A 1 83 ? -5.050 -31.197 16.344 1.00 57.82 83 LEU A CA 1
ATOM 649 C C . LEU A 1 83 ? -6.470 -31.702 16.597 1.00 61.09 83 LEU A C 1
ATOM 650 O O . LEU A 1 83 ? -7.185 -31.165 17.445 1.00 57.83 83 LEU A O 1
ATOM 655 N N . GLU A 1 84 ? -6.867 -32.745 15.874 1.00 59.00 84 GLU A N 1
ATOM 656 C CA . GLU A 1 84 ? -8.233 -33.237 15.939 1.00 58.04 84 GLU A CA 1
ATOM 657 C C . GLU A 1 84 ? -9.175 -32.193 15.357 1.00 54.61 84 GLU A C 1
ATOM 658 O O . GLU A 1 84 ? -8.736 -31.133 14.901 1.00 54.54 84 GLU A O 1
ATOM 664 N N . THR A 1 85 ? -10.471 -32.488 15.384 1.00 56.62 85 THR A N 1
ATOM 665 C CA . THR A 1 85 ? -11.450 -31.626 14.741 1.00 54.75 85 THR A CA 1
ATOM 666 C C . THR A 1 85 ? -11.517 -30.242 15.381 1.00 55.45 85 THR A C 1
ATOM 667 O O . THR A 1 85 ? -11.432 -29.222 14.685 1.00 53.91 85 THR A O 1
ATOM 671 N N . GLY A 1 86 ? -11.670 -30.207 16.702 1.00 54.72 86 GLY A N 1
ATOM 672 C CA . GLY A 1 86 ? -11.832 -28.957 17.425 1.00 48.06 86 GLY A CA 1
ATOM 673 C C . GLY A 1 86 ? -10.608 -28.061 17.369 1.00 53.97 86 GLY A C 1
ATOM 674 O O . GLY A 1 86 ? -10.717 -26.862 17.077 1.00 51.04 86 GLY A O 1
ATOM 675 N N . GLY A 1 87 ? -9.439 -28.636 17.650 1.00 51.05 87 GLY A N 1
ATOM 676 C CA . GLY A 1 87 ? -8.205 -27.869 17.648 1.00 54.19 87 GLY A CA 1
ATOM 677 C C . GLY A 1 87 ? -7.907 -27.348 16.260 1.00 52.62 87 GLY A C 1
ATOM 678 O O . GLY A 1 87 ? -7.393 -26.242 16.098 1.00 54.98 87 GLY A O 1
ATOM 679 N N . GLY A 1 88 ? -8.252 -28.149 15.259 1.00 52.86 88 GLY A N 1
ATOM 680 C CA . GLY A 1 88 ? -8.027 -27.787 13.878 1.00 47.67 88 GLY A CA 1
ATOM 681 C C . GLY A 1 88 ? -8.902 -26.631 13.452 1.00 43.78 88 GLY A C 1
ATOM 682 O O . GLY A 1 88 ? -8.435 -25.717 12.772 1.00 41.72 88 GLY A O 1
ATOM 683 N N . ILE A 1 89 ? -10.182 -26.680 13.820 1.00 48.02 89 ILE A N 1
ATOM 684 C CA . ILE A 1 89 ? -11.088 -25.563 13.557 1.00 45.34 89 ILE A CA 1
ATOM 685 C C . ILE A 1 89 ? -10.555 -24.304 14.236 1.00 46.42 89 ILE A C 1
ATOM 686 O O . ILE A 1 89 ? -10.363 -23.267 13.590 1.00 45.56 89 ILE A O 1
ATOM 691 N N . PHE A 1 90 ? -10.248 -24.420 15.522 1.00 45.93 90 PHE A N 1
ATOM 692 C CA . PHE A 1 90 ? -9.668 -23.314 16.266 1.00 40.73 90 PHE A CA 1
ATOM 693 C C . PHE A 1 90 ? -8.458 -22.703 15.547 1.00 47.27 90 PHE A C 1
ATOM 694 O O . PHE A 1 90 ? -8.390 -21.486 15.367 1.00 47.85 90 PHE A O 1
ATOM 702 N N . LYS A 1 91 ? -7.519 -23.544 15.111 1.00 50.34 91 LYS A N 1
ATOM 703 C CA . LYS A 1 91 ? -6.318 -23.053 14.417 1.00 46.75 91 LYS A CA 1
ATOM 704 C C . LYS A 1 91 ? -6.651 -22.253 13.159 1.00 47.46 91 LYS A C 1
ATOM 705 O O . LYS A 1 91 ? -5.894 -21.369 12.764 1.00 49.06 91 LYS A O 1
ATOM 711 N N . ALA A 1 92 ? -7.787 -22.550 12.539 1.00 46.96 92 ALA A N 1
ATOM 712 C CA . ALA A 1 92 ? -8.138 -21.957 11.257 1.00 46.41 92 ALA A CA 1
ATOM 713 C C . ALA A 1 92 ? -8.972 -20.685 11.415 1.00 51.62 92 ALA A C 1
ATOM 714 O O . ALA A 1 92 ? -9.232 -19.984 10.432 1.00 48.20 92 ALA A O 1
ATOM 716 N N . LEU A 1 93 ? -9.408 -20.402 12.639 1.00 47.86 93 LEU A N 1
ATOM 717 C CA . LEU A 1 93 ? -10.351 -19.313 12.868 1.00 49.03 93 LEU A CA 1
ATOM 718 C C . LEU A 1 93 ? -9.861 -17.958 12.330 1.00 49.90 93 LEU A C 1
ATOM 719 O O . LEU A 1 93 ? -10.672 -17.186 11.817 1.00 52.05 93 LEU A O 1
ATOM 724 N N . PRO A 1 94 ? -8.543 -17.664 12.442 1.00 55.13 94 PRO A N 1
ATOM 725 C CA . PRO A 1 94 ? -7.995 -16.444 11.826 1.00 52.00 94 PRO A CA 1
ATOM 726 C C . PRO A 1 94 ? -8.338 -16.325 10.343 1.00 52.03 94 PRO A C 1
ATOM 727 O O . PRO A 1 94 ? -8.620 -15.228 9.862 1.00 60.67 94 PRO A O 1
ATOM 731 N N . LEU A 1 95 ? -8.322 -17.442 9.626 1.00 46.10 95 LEU A N 1
ATOM 732 C CA . LEU A 1 95 ? -8.673 -17.432 8.207 1.00 45.94 95 LEU A CA 1
ATOM 733 C C . LEU A 1 95 ? -10.183 -17.285 7.974 1.00 48.26 95 LEU A C 1
ATOM 734 O O . LEU A 1 95 ? -10.617 -16.817 6.925 1.00 52.34 95 LEU A O 1
ATOM 739 N N . LEU A 1 96 ? -10.971 -17.691 8.958 1.00 52.51 96 LEU A N 1
ATOM 740 C CA . LEU A 1 96 ? -12.426 -17.716 8.822 1.00 46.59 96 LEU A CA 1
ATOM 741 C C . LEU A 1 96 ? -13.048 -16.385 9.191 1.00 49.83 96 LEU A C 1
ATOM 742 O O . LEU A 1 96 ? -14.009 -15.942 8.564 1.00 47.53 96 LEU A O 1
ATOM 747 N N . GLY A 1 97 ? -12.485 -15.741 10.206 1.00 46.01 97 GLY A N 1
ATOM 748 C CA . GLY A 1 97 ? -12.998 -14.465 10.674 1.00 55.17 97 GLY A CA 1
ATOM 749 C C . GLY A 1 97 ? -14.023 -14.683 11.762 1.00 53.52 97 GLY A C 1
ATOM 750 O O . GLY A 1 97 ? -14.154 -15.794 12.282 1.00 57.54 97 GLY A O 1
ATOM 751 N N . ASP A 1 98 ? -14.763 -13.634 12.101 1.00 49.67 98 ASP A N 1
ATOM 752 C CA . ASP A 1 98 ? -15.638 -13.682 13.267 1.00 52.31 98 ASP A CA 1
ATOM 753 C C . ASP A 1 98 ? -17.053 -14.152 12.955 1.00 53.23 98 ASP A C 1
ATOM 754 O O . ASP A 1 98 ? -17.852 -14.362 13.872 1.00 56.40 98 ASP A O 1
ATOM 758 N N . ALA A 1 99 ? -17.371 -14.337 11.674 1.00 49.64 99 ALA A N 1
ATOM 759 C CA . ALA A 1 99 ? -18.740 -14.683 11.312 1.00 46.47 99 ALA A CA 1
ATOM 760 C C . ALA A 1 99 ? -18.954 -16.193 11.247 1.00 45.16 99 ALA A C 1
ATOM 761 O O . ALA A 1 99 ? -18.023 -16.955 10.961 1.00 44.46 99 ALA A O 1
ATOM 763 N N . PRO A 1 100 ? -20.186 -16.628 11.527 1.00 43.03 100 PRO A N 1
ATOM 764 C CA . PRO A 1 100 ? -20.547 -18.042 11.406 1.00 37.70 100 PRO A CA 1
ATOM 765 C C . PRO A 1 100 ? -20.151 -18.595 10.057 1.00 37.46 100 PRO A C 1
ATOM 766 O O . PRO A 1 100 ? -20.307 -17.918 9.036 1.00 38.19 100 PRO A O 1
ATOM 770 N N . PHE A 1 101 ? -19.673 -19.835 10.062 1.00 35.03 101 PHE A N 1
ATOM 771 C CA . PHE A 1 101 ? -19.216 -20.465 8.837 1.00 30.16 101 PHE A CA 1
ATOM 772 C C . PHE A 1 101 ? -19.815 -21.840 8.690 1.00 35.12 101 PHE A C 1
ATOM 773 O O . PHE A 1 101 ? -20.283 -22.449 9.668 1.00 36.98 101 PHE A O 1
ATOM 781 N N . LEU A 1 102 ? -19.790 -22.332 7.456 1.00 36.09 102 LEU A N 1
ATOM 782 C CA . LEU A 1 102 ? -20.273 -23.662 7.145 1.00 35.26 102 LEU A CA 1
ATOM 783 C C . LEU A 1 102 ? -19.110 -24.618 7.353 1.00 36.50 102 LEU A C 1
ATOM 784 O O . LEU A 1 102 ? -18.027 -24.343 6.883 1.00 38.87 102 LEU A O 1
ATOM 789 N N . LEU A 1 103 ? -19.347 -25.715 8.067 1.00 35.40 103 LEU A N 1
ATOM 790 C CA . LEU A 1 103 ? -18.308 -26.688 8.376 1.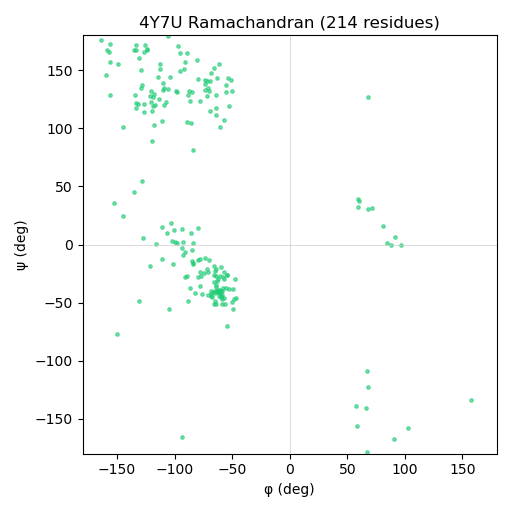00 35.89 103 LEU A CA 1
ATOM 791 C C . LEU A 1 103 ? -18.703 -28.017 7.766 1.00 39.01 103 LEU A C 1
ATOM 792 O O . LEU A 1 103 ? -19.802 -28.509 8.026 1.00 37.20 103 LEU A O 1
ATOM 797 N N . VAL A 1 104 ? -17.799 -28.606 6.980 1.00 32.22 104 VAL A N 1
ATOM 798 C CA . VAL A 1 104 ? -18.096 -29.822 6.236 1.00 34.28 104 VAL A CA 1
ATOM 799 C C . VAL A 1 104 ? -16.970 -30.795 6.421 1.00 41.63 104 VAL A C 1
ATOM 800 O O . VAL A 1 104 ? -15.830 -30.503 6.061 1.00 44.71 104 VAL A O 1
ATOM 804 N N . ASN A 1 105 ? -17.282 -31.940 7.018 1.00 38.14 105 ASN A N 1
ATOM 805 C CA . ASN A 1 105 ? -16.311 -33.014 7.173 1.00 35.29 105 ASN A CA 1
ATOM 806 C C . ASN A 1 105 ? -16.016 -33.590 5.789 1.00 40.44 105 ASN A C 1
ATOM 807 O O . ASN A 1 105 ? -16.886 -34.139 5.123 1.00 37.07 105 ASN A O 1
ATOM 812 N N . GLY A 1 106 ? -14.778 -33.436 5.332 1.00 35.22 106 GLY A N 1
ATOM 813 C CA . GLY A 1 106 ? -14.497 -33.729 3.939 1.00 35.46 106 GLY A CA 1
ATOM 814 C C . GLY A 1 106 ? -14.673 -35.197 3.577 1.00 38.48 106 GLY A C 1
ATOM 815 O O . GLY A 1 106 ? -14.767 -35.530 2.399 1.00 44.15 106 GLY A O 1
ATOM 816 N N . ASP A 1 107 ? -14.678 -36.077 4.581 1.00 41.87 107 ASP A N 1
ATOM 817 C CA . ASP A 1 107 ? -14.820 -37.523 4.343 1.00 43.91 107 ASP A CA 1
ATOM 818 C C . ASP A 1 107 ? -16.228 -37.883 3.881 1.00 40.97 107 ASP A C 1
ATOM 819 O O . ASP A 1 107 ? -16.468 -39.005 3.420 1.00 47.23 107 ASP A O 1
ATOM 824 N N . VAL A 1 108 ? -17.161 -36.939 4.032 1.00 40.11 108 VAL A N 1
ATOM 825 C CA . VAL A 1 108 ? -18.558 -37.192 3.718 1.00 39.98 108 VAL A CA 1
ATOM 826 C C . VAL A 1 108 ? -18.841 -37.098 2.228 1.00 44.82 108 VAL A C 1
ATOM 827 O O . VAL A 1 10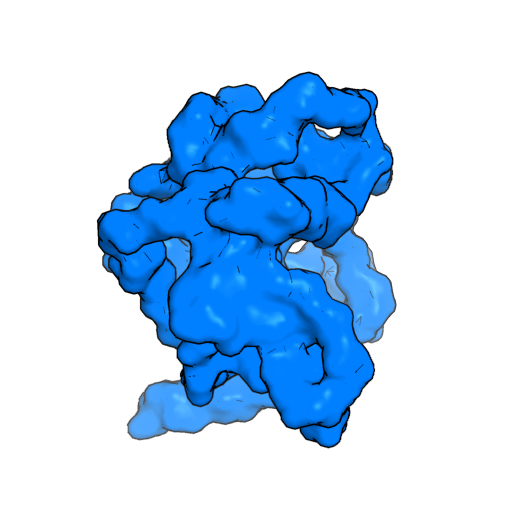8 ? -18.272 -36.258 1.523 1.00 40.38 108 VAL A O 1
ATOM 831 N N . TRP A 1 109 ? -19.711 -37.977 1.745 1.00 37.88 109 TRP A N 1
ATOM 832 C CA . TRP A 1 109 ? -20.325 -37.798 0.442 1.00 38.28 109 TRP A CA 1
ATOM 833 C C . TRP A 1 109 ? -21.839 -37.668 0.676 1.00 41.26 109 TRP A C 1
ATOM 834 O O . TRP A 1 109 ? -22.421 -38.522 1.328 1.00 39.32 109 TRP A O 1
ATOM 845 N N . THR A 1 110 ? -22.466 -36.637 0.116 1.00 40.24 110 THR A N 1
ATOM 846 C CA . THR A 1 110 ? -23.899 -36.405 0.358 1.00 37.23 110 THR A CA 1
ATOM 847 C C . THR A 1 110 ? -24.565 -35.589 -0.761 1.00 38.39 110 THR A C 1
ATOM 848 O O . THR A 1 110 ? -23.884 -34.844 -1.481 1.00 41.17 110 THR A O 1
ATOM 852 N N . ASP A 1 111 ? -25.886 -35.714 -0.902 1.00 37.39 111 ASP A N 1
ATOM 853 C CA . ASP A 1 111 ? -26.604 -34.839 -1.829 1.00 39.69 111 ASP A CA 1
ATOM 854 C C . ASP A 1 111 ? -27.285 -33.707 -1.061 1.00 40.13 111 ASP A C 1
ATOM 855 O O . ASP A 1 111 ? -28.109 -32.986 -1.626 1.00 42.40 111 ASP A O 1
ATOM 860 N N . TYR A 1 112 ? -26.926 -33.550 0.211 1.00 38.45 112 TYR A N 1
ATOM 861 C CA . TYR A 1 112 ? -27.409 -32.394 0.986 1.00 37.25 112 TYR A CA 1
ATOM 862 C C . TYR A 1 112 ? -27.170 -31.094 0.220 1.00 39.82 112 TYR A C 1
ATOM 863 O O . TYR A 1 112 ? -26.066 -30.849 -0.286 1.00 42.65 112 TYR A O 1
ATOM 872 N N . ASP A 1 113 ? -28.198 -30.251 0.144 1.00 37.21 113 ASP A N 1
ATOM 873 C CA . ASP A 1 113 ? -28.073 -28.958 -0.518 1.00 42.79 113 ASP A CA 1
ATOM 874 C C . ASP A 1 113 ? -27.534 -27.897 0.456 1.00 38.06 113 ASP A C 1
ATOM 875 O O . ASP A 1 113 ? -28.260 -27.401 1.339 1.00 34.80 113 ASP A O 1
ATOM 880 N N . PHE A 1 114 ? -26.256 -27.555 0.300 1.00 34.95 114 PHE A N 1
ATOM 881 C CA . PHE A 1 114 ? -25.623 -26.589 1.183 1.00 35.89 114 PHE A CA 1
ATOM 882 C C . PHE A 1 114 ? -26.333 -25.231 1.224 1.00 35.90 114 PHE A C 1
ATOM 883 O O . PHE A 1 114 ? -26.196 -24.516 2.218 1.00 39.43 114 PHE A O 1
ATOM 891 N N . ALA A 1 115 ? -27.089 -24.887 0.183 1.00 40.01 115 ALA A N 1
ATOM 892 C CA . ALA A 1 115 ? -27.731 -23.568 0.129 1.00 37.66 115 ALA A CA 1
ATOM 893 C C . ALA A 1 115 ? -28.912 -23.486 1.099 1.00 38.97 115 ALA A C 1
ATOM 894 O O . ALA A 1 115 ? -29.432 -22.406 1.366 1.00 45.43 115 ALA A O 1
ATOM 896 N N . ARG A 1 116 ? -29.326 -24.620 1.642 1.00 36.06 116 ARG A N 1
ATOM 897 C CA . ARG A 1 116 ? -30.362 -24.607 2.676 1.00 36.36 116 ARG A CA 1
ATOM 898 C C . ARG A 1 116 ? -29.877 -23.903 3.971 1.00 36.86 116 ARG A C 1
ATOM 899 O O . ARG A 1 116 ? -30.687 -23.385 4.758 1.00 40.86 116 ARG A O 1
ATOM 907 N N . LEU A 1 117 ? -28.568 -23.911 4.198 1.00 37.27 117 LEU A N 1
ATOM 908 C CA . LEU A 1 117 ? -28.008 -23.401 5.442 1.00 33.62 117 LEU A CA 1
ATOM 909 C C . LEU A 1 117 ? -27.800 -21.902 5.430 1.00 43.25 117 LEU A C 1
ATOM 910 O O . LEU A 1 117 ? -27.622 -21.305 6.488 1.00 47.10 117 LEU A O 1
ATOM 915 N N . GLN A 1 118 ? -27.823 -21.296 4.249 1.00 59.89 118 GLN A N 1
ATOM 916 C CA . GLN A 1 118 ? -27.710 -19.841 4.142 1.00 73.24 118 GLN A CA 1
ATOM 917 C C . GLN A 1 118 ? -29.049 -19.154 4.452 1.00 82.69 118 GLN A C 1
ATOM 918 O O . GLN A 1 118 ? -29.237 -17.963 4.169 1.00 90.95 118 GLN A O 1
ATOM 923 N N . ALA A 1 119 ? -29.974 -19.918 5.029 1.00 78.48 119 ALA A N 1
ATOM 924 C CA . ALA A 1 119 ? -31.236 -19.383 5.523 1.00 79.22 119 ALA A CA 1
ATOM 925 C C . ALA A 1 119 ? -31.099 -19.080 7.007 1.00 76.25 119 ALA A C 1
ATOM 926 O O . ALA A 1 119 ? -30.150 -19.541 7.651 1.00 74.58 119 ALA A O 1
ATOM 928 N N . PRO A 1 120 ? -32.043 -18.297 7.555 1.00 72.88 120 PRO A N 1
ATOM 929 C CA . PRO A 1 120 ? -32.042 -17.910 8.972 1.00 66.54 120 PRO A CA 1
ATOM 930 C C . PRO A 1 120 ? -31.925 -19.122 9.918 1.00 70.41 120 PRO A C 1
ATOM 931 O O . PRO A 1 120 ? -32.786 -20.008 9.916 1.00 70.26 120 PRO A O 1
ATOM 935 N N . LEU A 1 121 ? -30.855 -19.149 10.711 1.00 62.18 121 LEU A N 1
ATOM 936 C CA . LEU A 1 121 ? -30.487 -20.337 11.494 1.00 63.94 121 LEU A CA 1
ATOM 937 C C . LEU A 1 121 ? -30.362 -20.025 12.984 1.00 73.58 121 LEU A C 1
ATOM 938 O O . LEU A 1 121 ? -30.277 -18.877 13.383 1.00 74.25 121 LEU A O 1
ATOM 943 N N . GLN A 1 122 ? -30.295 -21.061 13.804 1.00 82.81 122 GLN A N 1
ATOM 944 C CA . GLN A 1 122 ? -30.500 -20.885 15.233 1.00 87.82 122 GLN A CA 1
ATOM 945 C C . GLN A 1 122 ? -29.293 -21.271 16.120 1.00 81.54 122 GLN A C 1
ATOM 946 O O . GLN A 1 122 ? -28.857 -22.418 16.100 1.00 74.32 122 GLN A O 1
ATOM 948 N N . GLY A 1 123 ? -28.759 -20.310 16.885 1.00 79.53 123 GLY A N 1
ATOM 949 C CA . GLY A 1 123 ? -27.794 -20.598 17.950 1.00 72.85 123 GLY A CA 1
ATOM 950 C C . GLY A 1 123 ? -26.295 -20.342 17.750 1.00 64.03 123 GLY A C 1
ATOM 951 O O . GLY A 1 123 ? -25.886 -19.521 16.931 1.00 65.72 123 GLY A O 1
ATOM 952 N N . LEU A 1 124 ? -25.476 -21.029 18.545 1.00 52.71 124 LEU A N 1
ATOM 953 C CA . LEU A 1 124 ? -24.014 -21.058 18.357 1.00 53.81 124 LEU A CA 1
ATOM 954 C C . LEU A 1 124 ? -23.639 -22.120 17.343 1.00 45.65 124 LEU A C 1
ATOM 955 O O . LEU A 1 124 ? -22.512 -22.178 16.847 1.00 40.92 124 LEU A O 1
ATOM 960 N N . ALA A 1 125 ? -24.596 -22.991 17.051 1.00 43.12 125 ALA A N 1
ATOM 961 C CA . ALA A 1 125 ? -24.349 -24.088 16.118 1.00 39.73 125 ALA A CA 1
ATOM 962 C C . ALA A 1 125 ? -25.678 -24.575 15.594 1.00 41.96 125 ALA A C 1
ATOM 963 O O . ALA A 1 125 ? -26.684 -24.538 16.304 1.00 46.06 125 ALA A O 1
ATOM 965 N N . HIS A 1 126 ? -25.686 -25.004 14.343 1.00 40.63 126 HIS A N 1
ATOM 966 C CA . HIS A 1 126 ? -26.852 -25.647 13.758 1.00 32.71 126 HIS A CA 1
ATOM 967 C C . HIS A 1 126 ? -26.344 -26.925 13.078 1.00 37.00 126 HIS A C 1
ATOM 968 O O . HIS A 1 126 ? -25.504 -26.863 12.195 1.00 39.80 126 HIS A O 1
ATOM 975 N N . LEU A 1 127 ? -26.846 -28.080 13.492 1.00 38.13 127 LEU A N 1
ATOM 976 C CA . LEU A 1 127 ? -26.268 -29.354 13.069 1.00 36.55 127 LEU A CA 1
ATOM 977 C C . LEU A 1 127 ? -27.201 -30.088 12.125 1.00 34.83 127 LEU A C 1
ATOM 978 O O . LEU A 1 127 ? -28.399 -30.186 12.401 1.00 37.70 127 LEU A O 1
ATOM 983 N N . VAL A 1 128 ? -26.675 -30.584 11.014 1.00 34.87 128 VAL A N 1
ATOM 984 C CA . VAL A 1 128 ? -27.459 -31.475 10.157 1.00 41.51 128 VAL A CA 1
ATOM 985 C C . VAL A 1 128 ? -27.266 -32.885 10.721 1.00 38.07 128 VAL A C 1
ATOM 986 O O . VAL A 1 128 ? -26.138 -33.353 10.893 1.00 38.94 128 VAL A O 1
ATOM 990 N N . LEU A 1 129 ? -28.373 -33.540 11.054 1.00 35.18 129 LEU A N 1
ATOM 991 C CA . LEU A 1 129 ? -28.325 -34.876 11.632 1.00 42.73 129 LEU A CA 1
ATOM 992 C C . LEU A 1 129 ? -28.909 -35.844 10.629 1.00 41.91 129 LEU A C 1
ATOM 993 O O . LEU A 1 129 ? -29.773 -35.461 9.850 1.00 37.83 129 LEU A O 1
ATOM 998 N N . VAL A 1 130 ? -28.452 -37.090 10.666 1.00 39.08 130 VAL A N 1
ATOM 999 C CA . VAL A 1 130 ? -28.941 -38.126 9.749 1.00 38.35 130 VAL A CA 1
ATOM 1000 C C . VAL A 1 130 ? -29.253 -39.404 10.495 1.00 42.59 130 VAL A C 1
ATOM 1001 O O . VAL A 1 130 ? -28.860 -39.564 11.654 1.00 41.00 130 VAL A O 1
ATOM 1005 N N . ASP A 1 131 ? -29.943 -40.329 9.827 1.00 49.18 131 ASP A N 1
ATOM 1006 C CA . ASP A 1 131 ? -30.200 -41.646 10.397 1.00 49.36 131 ASP A CA 1
ATOM 1007 C C . ASP A 1 131 ? -28.894 -42.299 10.830 1.00 48.52 131 ASP A C 1
ATOM 1008 O O . ASP A 1 131 ? -27.857 -42.130 10.185 1.00 45.64 131 ASP A O 1
ATOM 1013 N N . ASN A 1 132 ? -28.937 -43.019 11.941 1.00 55.53 132 ASN A N 1
ATOM 1014 C CA . ASN A 1 132 ? -27.754 -43.731 12.406 1.00 58.87 132 ASN A CA 1
ATOM 1015 C C . ASN A 1 132 ? -27.358 -44.807 11.396 1.00 57.88 132 ASN A C 1
ATOM 1016 O O . ASN A 1 132 ? -28.196 -45.595 10.964 1.00 61.24 132 ASN A O 1
ATOM 1021 N N . PRO A 1 133 ? -26.083 -44.816 10.986 1.00 59.10 133 PRO A N 1
ATOM 1022 C CA . PRO A 1 133 ? -25.578 -45.805 10.029 1.00 68.00 133 PRO A CA 1
ATOM 1023 C C . PRO A 1 133 ? -25.423 -47.174 10.679 1.00 88.24 133 PRO A C 1
ATOM 1024 O O . PRO A 1 133 ? -25.023 -47.255 11.839 1.00 86.63 133 PRO A O 1
ATOM 1028 N N . GLY A 1 134 ? -25.739 -48.232 9.940 1.00 67.99 134 GLY A N 1
ATOM 1029 C CA . GLY A 1 134 ? -25.606 -49.583 10.459 1.00 83.07 134 GLY A CA 1
ATOM 1030 C C . GLY A 1 134 ? -26.871 -50.098 11.126 1.00 94.26 134 GLY A C 1
ATOM 1031 O O . GLY A 1 134 ? -26.868 -51.178 11.727 1.00 99.11 134 GLY A O 1
ATOM 1032 N N . HIS A 1 135 ? -27.950 -49.325 11.023 1.00 96.07 135 HIS A N 1
ATOM 1033 C CA . HIS A 1 135 ? -29.243 -49.715 11.581 1.00 96.85 135 HIS A CA 1
ATOM 1034 C C . HIS A 1 135 ? -29.193 -49.924 13.097 1.00 102.04 135 HIS A C 1
ATOM 1035 O O . HIS A 1 135 ? -29.843 -50.832 13.623 1.00 102.79 135 HIS A O 1
ATOM 1037 N N . HIS A 1 136 ? -28.420 -49.092 13.795 1.00 103.46 136 HIS A N 1
ATOM 1038 C CA . HIS A 1 136 ? -28.408 -49.124 15.258 1.00 103.73 136 HIS A CA 1
ATOM 1039 C C . HIS A 1 136 ? -29.164 -47.911 15.803 1.00 104.55 136 HIS A C 1
ATOM 1040 O O . HIS A 1 136 ? -29.683 -47.099 15.033 1.00 104.74 136 HIS A O 1
ATOM 1047 N N . GLY A 1 137 ? -29.251 -47.804 17.126 1.00 104.59 137 GLY A N 1
ATOM 1048 C CA . GLY A 1 137 ? -29.938 -46.689 17.755 1.00 101.81 137 GLY A CA 1
ATOM 1049 C C . GLY A 1 137 ? -29.008 -45.813 18.577 1.00 98.05 137 GLY A C 1
ATOM 1050 O O . GLY A 1 137 ? -29.446 -44.834 19.185 1.00 99.20 137 GLY A O 1
ATOM 1051 N N . ARG A 1 138 ? -27.724 -46.171 18.592 1.00 90.94 138 ARG A N 1
ATOM 1052 C CA . ARG A 1 138 ? -26.710 -45.459 19.367 1.00 84.35 138 ARG A CA 1
ATOM 1053 C C . ARG A 1 138 ? -26.675 -43.961 19.040 1.00 77.64 138 ARG A C 1
ATOM 1054 O O . ARG A 1 138 ? -27.069 -43.127 19.861 1.00 82.21 138 ARG A O 1
ATOM 1056 N N . GLY A 1 139 ? -26.208 -43.626 17.842 1.00 125.64 139 GLY A N 1
ATOM 1057 C CA . GLY A 1 139 ? -26.179 -42.244 17.396 1.00 109.08 139 GLY A CA 1
ATOM 1058 C C . GLY A 1 139 ? -25.377 -41.318 18.295 1.00 97.84 139 GLY A C 1
ATOM 1059 O O . GLY A 1 139 ? -24.487 -41.756 19.025 1.00 100.21 139 GLY A O 1
ATOM 1060 N N . ASP A 1 140 ? -25.702 -40.029 18.238 1.00 84.88 140 ASP A N 1
ATOM 1061 C CA . ASP A 1 140 ? -24.990 -39.007 18.998 1.00 75.54 140 ASP A CA 1
ATOM 1062 C C . ASP A 1 140 ? -25.953 -38.100 19.753 1.00 70.33 140 ASP A C 1
ATOM 1063 O O . ASP A 1 140 ? -25.775 -37.838 20.941 1.00 70.43 140 ASP A O 1
ATOM 1068 N N . PHE A 1 141 ? -26.967 -37.607 19.044 1.00 61.57 141 PHE A N 1
ATOM 1069 C CA . PHE A 1 141 ? -27.838 -36.572 19.582 1.00 57.48 141 PHE A CA 1
ATOM 1070 C C . PHE A 1 141 ? -29.311 -36.893 19.354 1.00 55.77 141 PHE A C 1
ATOM 1071 O O . PHE A 1 141 ? -29.660 -37.858 18.663 1.00 59.09 141 PHE A O 1
ATOM 1079 N N . ARG A 1 142 ? -30.171 -36.082 19.960 1.00 53.43 142 ARG A N 1
ATOM 1080 C CA A ARG A 1 142 ? -31.608 -36.180 19.756 0.47 56.28 142 ARG A CA 1
ATOM 1081 C CA B ARG A 1 142 ? -31.606 -36.186 19.753 0.53 56.28 142 ARG A CA 1
ATOM 1082 C C . ARG A 1 142 ? -32.147 -34.832 19.303 1.00 57.54 142 ARG A C 1
ATOM 1083 O O . ARG A 1 142 ? -31.646 -33.784 19.710 1.00 55.90 142 ARG A O 1
ATOM 1098 N N . LEU A 1 143 ? -33.166 -34.851 18.459 1.00 55.23 143 LEU A N 1
ATOM 1099 C CA . LEU A 1 143 ? -33.696 -33.603 17.932 1.00 57.61 143 LEU A CA 1
ATOM 1100 C C . LEU A 1 143 ? -35.146 -33.438 18.382 1.00 55.94 143 LEU A C 1
ATOM 1101 O O . LEU A 1 143 ? -35.994 -34.285 18.098 1.00 59.13 143 LEU A O 1
ATOM 1106 N N . VAL A 1 144 ? -35.416 -32.365 19.114 1.00 54.78 144 VAL A N 1
ATOM 1107 C CA . VAL A 1 144 ? -36.768 -32.090 19.591 1.00 55.36 144 VAL A CA 1
ATOM 1108 C C . VAL A 1 144 ? -37.283 -30.781 19.005 1.00 53.17 144 VAL A C 1
ATOM 1109 O O . VAL A 1 144 ? -36.916 -29.693 19.468 1.00 51.28 144 VAL A O 1
ATOM 1113 N N . GLY A 1 145 ? -38.152 -30.878 18.003 1.00 48.82 145 GLY A N 1
ATOM 1114 C CA . GLY A 1 145 ? -38.483 -29.695 17.230 1.00 54.69 145 GLY A CA 1
ATOM 1115 C C . GLY A 1 145 ? -37.238 -29.303 16.453 1.00 50.58 145 GLY A C 1
ATOM 1116 O O . GLY A 1 145 ? -36.724 -30.120 15.690 1.00 53.93 145 GLY A O 1
ATOM 1117 N N . GLU A 1 146 ? -36.760 -28.073 16.638 1.00 47.52 146 GLU A N 1
ATOM 1118 C CA . GLU A 1 146 ? -35.502 -27.606 16.011 1.00 46.36 146 GLU A CA 1
ATOM 1119 C C . GLU A 1 146 ? -34.345 -27.598 16.975 1.00 48.17 146 GLU A C 1
ATOM 1120 O O . GLU A 1 146 ? -33.243 -27.134 16.641 1.00 47.53 146 GLU A O 1
ATOM 1126 N N . GLN A 1 147 ? -34.588 -28.049 18.194 1.00 46.04 147 GLN A N 1
ATOM 1127 C CA . GLN A 1 147 ? -33.582 -27.906 19.231 1.00 46.09 147 GLN A CA 1
ATOM 1128 C C . GLN A 1 147 ? -32.807 -29.202 19.384 1.00 47.30 147 GLN A C 1
ATOM 1129 O O . GLN A 1 147 ? -33.413 -30.268 19.443 1.00 43.38 147 GLN A O 1
ATOM 1135 N N . VAL A 1 148 ? -31.477 -29.120 19.415 1.00 53.35 148 VAL A N 1
ATOM 1136 C CA . VAL A 1 148 ? -30.668 -30.322 19.572 1.00 45.72 148 VAL A CA 1
ATOM 1137 C C . VAL A 1 148 ? -30.218 -30.546 21.017 1.00 46.14 148 VAL A C 1
ATOM 1138 O O . VAL A 1 148 ? -29.697 -29.643 21.683 1.00 48.31 148 VAL A O 1
ATOM 1142 N N . VAL A 1 149 ? -30.408 -31.770 21.499 1.00 49.54 149 VAL A N 1
ATOM 1143 C CA . VAL A 1 149 ? -29.925 -32.173 22.815 1.00 55.82 149 VAL A CA 1
ATOM 1144 C C . VAL A 1 149 ? -29.083 -33.448 22.722 1.00 60.06 149 VAL A C 1
ATOM 1145 O O . VAL A 1 149 ? -29.098 -34.136 21.704 1.00 61.69 149 VAL A O 1
ATOM 1149 N N . ASP A 1 150 ? -28.351 -33.757 23.789 1.00 64.88 150 ASP A N 1
ATOM 1150 C CA . ASP A 1 150 ? -27.462 -34.914 23.806 1.00 68.21 150 ASP A CA 1
ATOM 1151 C C . ASP A 1 150 ? -28.220 -36.240 23.806 1.00 75.88 150 ASP A C 1
ATOM 1152 O O . ASP A 1 150 ? -29.243 -36.383 24.474 1.00 80.41 150 ASP A O 1
ATOM 1156 N N . GLY A 1 151 ? -27.695 -37.212 23.062 1.00 78.41 151 GLY A N 1
ATOM 1157 C CA . GLY A 1 151 ? -28.347 -38.499 22.884 1.00 82.76 151 GLY A CA 1
ATOM 1158 C C . GLY A 1 151 ? -28.545 -39.300 24.157 1.00 91.76 151 GLY A C 1
ATOM 1159 O O . GLY A 1 151 ? -27.817 -39.129 25.135 1.00 96.54 151 GLY A O 1
ATOM 1160 N N . ASP A 1 152 ? -29.534 -40.188 24.141 1.00 95.50 152 ASP A N 1
ATOM 1161 C CA . ASP A 1 152 ? -29.849 -40.993 25.315 1.00 105.21 152 ASP A CA 1
ATOM 1162 C C . ASP A 1 152 ? -30.305 -42.393 24.921 1.00 115.04 152 ASP A C 1
ATOM 1163 O O . ASP A 1 152 ? -31.454 -42.588 24.528 1.00 117.77 152 ASP A O 1
ATOM 1165 N N . ASP A 1 153 ? -29.396 -43.359 25.035 1.00 125.65 153 ASP A N 1
ATOM 1166 C CA . ASP A 1 153 ? -29.679 -44.750 24.688 1.00 137.70 153 ASP A CA 1
ATOM 1167 C C . 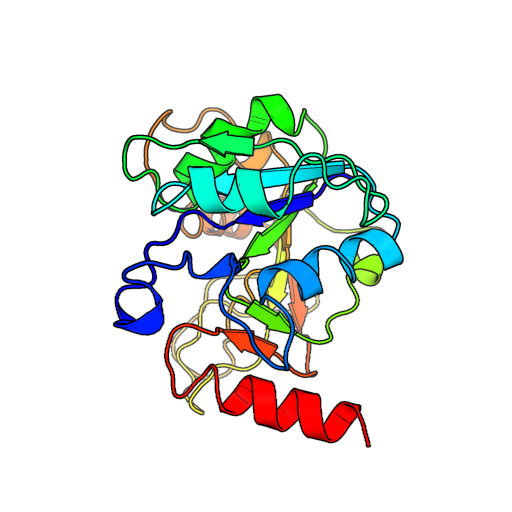ASP A 1 153 ? -29.936 -44.901 23.191 1.00 140.57 153 ASP A C 1
ATOM 1168 O O . ASP A 1 153 ? -29.273 -44.259 22.374 1.00 136.46 153 ASP A O 1
ATOM 1170 N N . ALA A 1 154 ? -30.898 -45.748 22.835 1.00 146.77 154 ALA A N 1
ATOM 1171 C CA . ALA A 1 154 ? -31.219 -45.986 21.430 1.00 143.30 154 ALA A CA 1
ATOM 1172 C C . ALA A 1 154 ? -32.722 -45.993 21.121 1.00 143.00 154 ALA A C 1
ATOM 1173 O O . ALA A 1 154 ? -33.194 -46.867 20.392 1.00 146.46 154 ALA A O 1
ATOM 1175 N N . PRO A 1 155 ? -33.482 -45.022 21.662 1.00 138.27 155 PRO A N 1
ATOM 1176 C CA . PRO A 1 155 ? -34.901 -44.970 21.296 1.00 137.23 155 PRO A CA 1
ATOM 1177 C C . PRO A 1 155 ? -35.155 -44.137 20.037 1.00 126.74 155 PRO A C 1
ATOM 1178 O O . PRO A 1 155 ? -35.856 -44.601 19.136 1.00 130.82 155 PRO A O 1
ATOM 1182 N N . GLY A 1 156 ? -34.593 -42.931 19.975 1.00 112.61 156 GLY A N 1
ATOM 1183 C CA . GLY A 1 156 ? -34.799 -42.058 18.831 1.00 103.01 156 GLY A CA 1
ATOM 1184 C C . GLY A 1 156 ? -33.669 -41.078 18.561 1.00 90.91 156 GLY A C 1
ATOM 1185 O O . GLY A 1 156 ? -33.908 -39.953 18.133 1.00 79.45 156 GLY A O 1
ATOM 1186 N N . THR A 1 157 ? -32.435 -41.514 18.793 1.00 64.21 157 THR A N 1
ATOM 1187 C CA . THR A 1 157 ? -31.262 -40.668 18.601 1.00 60.98 157 THR A CA 1
ATOM 1188 C C . THR A 1 157 ? -30.835 -40.596 17.140 1.00 53.41 157 THR A C 1
ATOM 1189 O O . THR A 1 157 ? -31.191 -41.462 16.347 1.00 55.24 157 THR A O 1
ATOM 1193 N N . LEU A 1 158 ? -30.088 -39.552 16.779 1.00 46.28 158 LEU A N 1
ATOM 1194 C CA . LEU A 1 158 ? -29.615 -39.386 15.410 1.00 51.83 158 LEU A CA 1
ATOM 1195 C C . LEU A 1 158 ? -28.106 -39.212 15.381 1.00 51.77 158 LEU A C 1
ATOM 1196 O O . LEU A 1 158 ? -27.470 -39.066 16.418 1.00 52.06 158 LEU A O 1
ATOM 1201 N N . THR A 1 159 ? -27.545 -39.230 14.181 1.00 46.48 159 THR A N 1
ATOM 1202 C CA . THR A 1 159 ? -26.100 -39.177 14.009 1.00 45.72 159 THR A CA 1
ATOM 1203 C C . THR A 1 159 ? -25.712 -37.834 13.412 1.00 42.88 159 THR A C 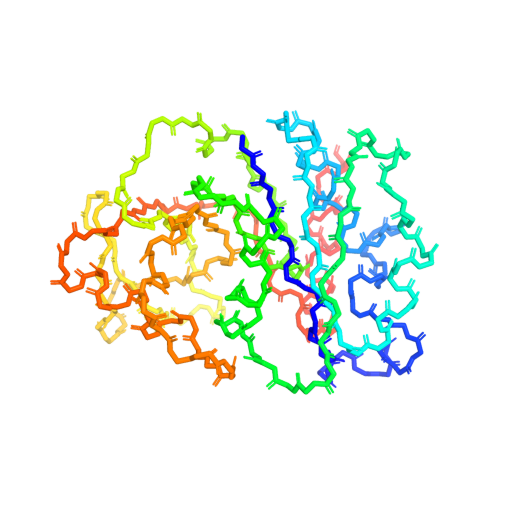1
ATOM 1204 O O . THR A 1 159 ? -26.394 -37.304 12.516 1.00 37.50 159 THR A O 1
ATOM 1208 N N . PHE A 1 160 ? -24.620 -37.266 13.908 1.00 45.21 160 PHE A N 1
ATOM 1209 C CA . PHE A 1 160 ? -24.145 -36.006 13.347 1.00 42.29 160 PHE A CA 1
ATOM 1210 C C . PHE A 1 160 ? -23.551 -36.243 11.957 1.00 40.30 160 PHE A C 1
ATOM 1211 O O . PHE A 1 160 ? -22.689 -37.097 11.779 1.00 42.79 160 PHE A O 1
ATOM 1219 N N . SER A 1 161 ? -24.013 -35.469 10.979 1.00 33.28 161 SER A N 1
ATOM 1220 C CA . SER A 1 161 ? -23.664 -35.695 9.589 1.00 34.28 161 SER A CA 1
ATOM 1221 C C . SER A 1 161 ? -22.289 -35.144 9.230 1.00 31.82 161 SER A C 1
ATOM 1222 O O . SER A 1 161 ? -21.777 -35.441 8.162 1.00 37.62 161 SER A O 1
ATOM 1225 N N . GLY A 1 162 ? -21.725 -34.314 10.103 1.00 36.78 162 GLY A N 1
ATOM 1226 C CA . GLY A 1 162 ? -20.484 -33.641 9.747 1.00 41.88 162 GLY A CA 1
ATOM 1227 C C . GLY A 1 162 ? -20.764 -32.432 8.870 1.00 44.70 162 GLY A C 1
ATOM 1228 O O . GLY A 1 162 ? -19.879 -31.893 8.198 1.00 38.12 162 GLY A O 1
ATOM 1229 N N . ILE A 1 163 ? -22.022 -32.001 8.852 1.00 42.28 163 ILE A N 1
ATOM 1230 C CA A ILE A 1 163 ? -22.396 -30.806 8.111 0.40 41.64 163 ILE A CA 1
ATOM 1231 C CA B ILE A 1 163 ? -22.392 -30.805 8.110 0.60 41.27 163 ILE A CA 1
ATOM 1232 C C . ILE A 1 163 ? -23.037 -29.850 9.099 1.00 38.66 163 ILE A C 1
ATOM 1233 O O . ILE A 1 163 ? -23.975 -30.220 9.780 1.00 33.97 163 ILE A O 1
ATOM 1242 N N . SER A 1 164 ? -22.509 -28.634 9.211 1.00 34.90 164 SER A N 1
ATOM 1243 C CA . SER A 1 164 ? -23.061 -27.723 10.226 1.00 33.34 164 SER A CA 1
ATOM 1244 C C . SER A 1 164 ? -22.740 -26.277 9.910 1.00 35.34 164 SER A C 1
ATOM 1245 O O . SER A 1 164 ? -21.952 -26.009 9.021 1.00 34.24 164 SER A O 1
ATOM 1248 N N . VAL A 1 165 ? -23.415 -25.350 10.618 1.00 32.99 165 VAL A N 1
ATOM 1249 C CA . VAL A 1 165 ? -22.975 -23.957 10.660 1.00 35.78 165 VAL A CA 1
ATOM 1250 C C . VAL A 1 165 ? -22.554 -23.704 12.102 1.00 36.74 165 VAL A C 1
ATOM 1251 O O . VAL A 1 165 ? -23.320 -23.958 13.045 1.00 34.93 165 VAL A O 1
ATOM 1255 N N . LEU A 1 166 ? -21.317 -23.240 12.273 1.00 35.10 166 LEU A N 1
ATOM 1256 C CA . LEU A 1 166 ? -20.793 -22.916 13.591 1.00 38.30 166 LEU A CA 1
ATOM 1257 C C . LEU A 1 166 ? -20.501 -21.417 13.765 1.00 41.88 166 LEU A C 1
ATOM 1258 O O . LEU A 1 166 ? -20.058 -20.736 12.841 1.00 41.88 166 LEU A O 1
ATOM 1263 N N . HIS A 1 167 ? -20.737 -20.920 14.972 1.00 37.30 167 HIS A N 1
ATOM 1264 C CA . HIS A 1 167 ? -20.313 -19.571 15.366 1.00 38.35 167 HIS A CA 1
ATOM 1265 C C . HIS A 1 167 ? -18.905 -19.654 15.921 1.00 44.42 167 HIS A C 1
ATOM 1266 O O . HIS A 1 167 ? -18.645 -20.480 16.79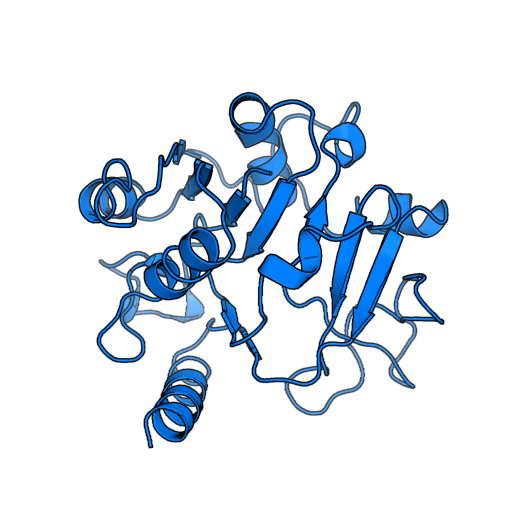4 1.00 45.50 167 HIS A O 1
ATOM 1273 N N . PRO A 1 168 ? -17.973 -18.817 15.413 1.00 47.87 168 PRO A N 1
ATOM 1274 C CA . PRO A 1 168 ? -16.614 -18.865 15.968 1.00 47.40 168 PRO A CA 1
ATOM 1275 C C . PRO A 1 168 ? -16.599 -18.683 17.492 1.00 48.15 168 PRO A C 1
ATOM 1276 O O . PRO A 1 168 ? -15.669 -19.166 18.145 1.00 49.94 168 PRO A O 1
ATOM 1280 N N . ALA A 1 169 ? -17.603 -18.010 18.040 1.00 50.51 169 ALA A N 1
ATOM 1281 C CA . ALA A 1 169 ? -17.686 -17.792 19.484 1.00 52.80 169 ALA A CA 1
ATOM 1282 C C . ALA A 1 169 ? -17.846 -19.111 20.237 1.00 54.81 169 ALA A C 1
ATOM 1283 O O . ALA A 1 169 ? -17.535 -19.183 21.425 1.00 60.48 169 ALA A O 1
ATOM 1285 N N . LEU A 1 170 ? -18.316 -20.149 19.538 1.00 48.95 170 LEU A N 1
ATOM 1286 C CA . LEU A 1 170 ? -18.308 -21.509 20.072 1.00 45.89 170 LEU A CA 1
ATOM 1287 C C . LEU A 1 170 ? -16.948 -21.852 20.681 1.00 52.91 170 LEU A C 1
ATOM 1288 O O . LEU A 1 170 ? -16.856 -22.614 21.637 1.00 53.82 170 LEU A O 1
ATOM 1293 N N . PHE A 1 171 ? -15.897 -21.242 20.137 1.00 51.86 171 PHE A N 1
ATOM 1294 C CA . PHE A 1 171 ? -14.520 -21.492 20.550 1.00 57.30 171 PHE A CA 1
ATOM 1295 C C . PHE A 1 171 ? -13.987 -20.374 21.433 1.00 66.51 171 PHE A C 1
ATOM 1296 O O . PHE A 1 171 ? -12.776 -20.231 21.582 1.00 74.15 171 PHE A O 1
ATOM 1304 N N . GLU A 1 172 ? -14.901 -19.585 21.993 1.00 71.97 172 GLU A N 1
ATOM 1305 C CA . GLU A 1 172 ? -14.557 -18.469 22.873 1.00 78.02 172 GLU A CA 1
ATOM 1306 C C . GLU A 1 172 ? -13.699 -18.959 24.025 1.00 84.30 172 GLU A C 1
ATOM 1307 O O . GLU A 1 172 ? -14.032 -19.946 24.683 1.00 77.63 172 GLU A O 1
ATOM 1309 N N . GLY A 1 173 ? -12.600 -18.258 24.273 1.00 104.90 173 GLY A N 1
ATOM 1310 C CA . GLY A 1 173 ? -11.570 -18.773 25.151 1.00 110.92 173 GLY A CA 1
ATOM 1311 C C . GLY A 1 173 ? -10.959 -19.969 24.452 1.00 111.07 173 GLY A C 1
ATOM 1312 O O . GLY A 1 173 ? -10.255 -19.821 23.453 1.00 114.51 173 GLY A O 1
ATOM 1313 N N . CYS A 1 174 ? -11.246 -21.157 24.973 1.00 107.41 174 CYS A N 1
ATOM 1314 C CA . CYS A 1 174 ? -10.853 -22.416 24.341 1.00 101.83 174 CYS A CA 1
ATOM 1315 C C . CYS A 1 174 ? -9.341 -22.679 24.322 1.00 101.88 174 CYS A C 1
ATOM 1316 O O . CYS A 1 174 ? -8.536 -21.865 23.851 1.00 83.65 174 CYS A O 1
ATOM 1319 N N . GLN A 1 175 ? -8.983 -23.854 24.830 1.00 135.00 175 GLN A N 1
ATOM 1320 C CA . GLN A 1 175 ? -7.597 -24.279 24.965 1.00 137.86 175 GLN A CA 1
ATOM 1321 C C . GLN A 1 175 ? -6.870 -24.344 23.623 1.00 130.16 175 GLN A C 1
ATOM 1322 O O . GLN A 1 175 ? -7.034 -25.299 22.866 1.00 127.43 175 GLN A O 1
ATOM 1328 N N . ALA A 1 176 ? -6.064 -23.326 23.338 1.00 122.18 176 ALA A N 1
ATOM 1329 C CA . ALA A 1 176 ? -5.295 -23.274 22.097 1.00 112.90 176 ALA A CA 1
ATOM 1330 C C . ALA A 1 176 ? -4.391 -24.502 21.943 1.00 106.28 176 ALA A C 1
ATOM 1331 O O . ALA A 1 176 ? -3.382 -24.625 22.635 1.00 110.68 176 ALA A O 1
ATOM 1333 N N . GLY A 1 177 ? -4.763 -25.405 21.038 1.00 94.74 177 GLY A N 1
ATOM 1334 C CA . GLY A 1 177 ? -4.029 -26.645 20.837 1.00 87.77 177 GLY A CA 1
ATOM 1335 C C . GLY A 1 177 ? -4.876 -27.732 20.194 1.00 82.04 177 GLY A C 1
ATOM 1336 O O . GLY A 1 177 ? -5.590 -27.481 19.221 1.00 76.12 177 GLY A O 1
ATOM 1337 N N . ALA A 1 178 ? -4.810 -28.944 20.737 1.00 80.53 178 ALA A N 1
ATOM 1338 C CA . ALA A 1 178 ? -5.553 -30.069 20.169 1.00 77.89 178 ALA A CA 1
ATOM 1339 C C . ALA A 1 178 ? -6.720 -30.519 21.056 1.00 77.44 178 ALA A C 1
ATOM 1340 O O . ALA A 1 178 ? -6.516 -30.924 22.196 1.00 84.34 178 ALA A O 1
ATOM 1342 N N . PHE A 1 179 ? -7.943 -30.457 20.535 1.00 72.31 179 PHE A N 1
ATOM 1343 C CA . PHE A 1 179 ? -9.109 -30.892 21.308 1.00 74.15 179 PHE A CA 1
ATOM 1344 C C . PHE A 1 179 ? -10.289 -31.294 20.431 1.00 69.17 179 PHE A C 1
ATOM 1345 O O . PHE A 1 179 ? -10.271 -31.118 19.211 1.00 64.34 179 PHE A O 1
ATOM 1353 N N . LYS A 1 180 ? -11.322 -31.834 21.065 1.00 73.67 180 LYS A N 1
ATOM 1354 C CA . LYS A 1 180 ? -12.448 -32.393 20.327 1.00 69.82 180 LYS A CA 1
ATOM 1355 C C . LYS A 1 180 ? -13.590 -31.390 20.181 1.00 61.99 180 LYS A C 1
ATOM 1356 O O . LYS A 1 180 ? -13.802 -30.532 21.040 1.00 65.56 180 LYS A O 1
ATOM 1362 N N . LEU A 1 181 ? -14.314 -31.510 19.076 1.00 56.61 181 LEU A N 1
ATOM 1363 C CA . LEU A 1 181 ? -15.402 -30.594 18.759 1.00 54.01 181 LEU A CA 1
ATOM 1364 C C . LEU A 1 181 ? -16.702 -30.959 19.472 1.00 57.16 181 LEU A C 1
ATOM 1365 O O . LEU A 1 181 ? -17.408 -30.081 19.964 1.00 59.68 181 LEU A O 1
ATOM 1370 N N . ALA A 1 182 ? -17.008 -32.253 19.516 1.00 59.03 182 ALA A N 1
ATOM 1371 C CA . ALA A 1 182 ? -18.251 -32.733 20.109 1.00 63.33 182 ALA A CA 1
ATOM 1372 C C . ALA A 1 182 ? -18.496 -32.134 21.496 1.00 65.36 182 ALA A C 1
ATOM 1373 O O . ALA A 1 182 ? -19.536 -31.522 21.724 1.00 66.97 182 ALA A O 1
ATOM 1375 N N . PRO A 1 183 ? -17.529 -32.286 22.418 1.00 68.75 183 PRO A N 1
ATOM 1376 C CA . PRO A 1 183 ? -17.635 -31.740 23.777 1.00 64.28 183 PRO A CA 1
ATOM 1377 C C . PRO A 1 183 ? -18.044 -30.272 23.812 1.00 63.94 183 PRO A C 1
ATOM 1378 O O . PRO A 1 183 ? -18.818 -29.874 24.688 1.00 66.50 183 PRO A O 1
ATOM 1382 N N . LEU A 1 184 ? -17.537 -29.481 22.871 1.00 57.10 184 LEU A N 1
ATOM 1383 C CA A LEU A 1 184 ? -17.883 -28.066 22.822 0.61 57.92 184 LEU A CA 1
ATOM 1384 C CA B LEU A 1 184 ? -17.879 -28.068 22.798 0.39 57.79 184 LEU A CA 1
ATOM 1385 C C . LEU A 1 184 ? -19.353 -27.906 22.450 1.00 57.09 184 LEU A C 1
ATOM 1386 O O . LEU A 1 184 ? -20.056 -27.056 23.003 1.00 58.34 184 LEU A O 1
ATOM 1395 N N . LEU A 1 185 ? -19.810 -28.737 21.523 1.00 54.60 185 LEU A N 1
ATOM 1396 C CA . LEU A 1 185 ? -21.198 -28.703 21.057 1.00 56.67 18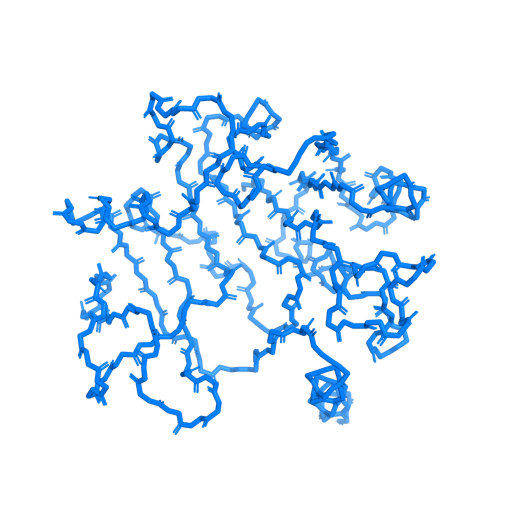5 LEU A CA 1
ATOM 1397 C C . LEU A 1 185 ? -22.181 -29.062 22.160 1.00 54.12 185 LEU A C 1
ATOM 1398 O O . LEU A 1 185 ? -23.326 -28.618 22.147 1.00 61.39 185 LEU A O 1
ATOM 1403 N N . ARG A 1 186 ? -21.736 -29.850 23.129 1.00 56.72 186 ARG A N 1
ATOM 1404 C CA . ARG A 1 186 ? -22.613 -30.241 24.225 1.00 60.81 186 ARG A CA 1
ATOM 1405 C C . ARG A 1 186 ? -22.729 -29.146 25.274 1.00 63.65 186 ARG A C 1
ATOM 1406 O O . ARG A 1 186 ? -23.747 -29.050 25.960 1.00 61.95 186 ARG A O 1
ATOM 1414 N N . GLN A 1 187 ? -21.694 -28.318 25.408 1.00 60.25 187 GLN A N 1
ATOM 1415 C CA . GLN A 1 187 ? -21.793 -27.165 26.300 1.00 64.66 187 GLN A CA 1
ATOM 1416 C C . GLN A 1 187 ? -22.811 -26.187 25.713 1.00 65.16 187 GLN A C 1
ATOM 1417 O O . GLN A 1 187 ? -23.690 -25.672 26.421 1.00 66.57 187 GLN A O 1
ATOM 1423 N N . ALA A 1 188 ? -22.703 -25.956 24.408 1.00 63.65 188 ALA A N 1
ATOM 1424 C CA . ALA A 1 188 ? -23.682 -25.144 23.702 1.00 59.39 188 ALA A CA 1
ATOM 1425 C C . ALA A 1 188 ? -25.088 -25.743 23.839 1.00 55.04 188 ALA A C 1
ATOM 1426 O O . ALA A 1 188 ? -26.043 -25.025 24.147 1.00 57.29 188 ALA A O 1
ATOM 1428 N N . MET A 1 189 ? -25.205 -27.050 23.621 1.00 53.90 189 MET A N 1
ATOM 1429 C CA . MET A 1 189 ? -26.499 -27.740 23.779 1.00 55.23 189 MET A CA 1
ATOM 1430 C C . MET A 1 189 ? -27.055 -27.586 25.181 1.00 58.69 189 MET A C 1
ATOM 1431 O O . MET A 1 189 ? -28.257 -27.361 25.367 1.00 58.82 189 MET A O 1
ATOM 1436 N N . ALA A 1 190 ? -26.180 -27.732 26.172 1.00 59.44 190 ALA A N 1
ATOM 1437 C CA . ALA A 1 190 ? -26.565 -27.557 27.564 1.00 64.23 190 ALA A CA 1
ATOM 1438 C C . ALA A 1 190 ? -27.098 -26.157 27.824 1.00 73.66 190 ALA A C 1
ATOM 1439 O O . ALA A 1 190 ? -27.783 -25.934 28.807 1.00 72.25 190 ALA A O 1
ATOM 1441 N N . ALA A 1 191 ? -26.788 -25.213 26.943 1.00 64.27 191 ALA A N 1
ATOM 1442 C CA . ALA A 1 191 ? -27.243 -23.839 27.126 1.00 66.65 191 ALA A CA 1
ATOM 1443 C C . ALA A 1 191 ? -28.363 -23.466 26.156 1.00 73.81 191 ALA A C 1
ATOM 1444 O O . ALA A 1 191 ? -28.729 -22.296 26.042 1.00 75.74 191 ALA A O 1
ATOM 1446 N N . GLY A 1 192 ? -28.900 -24.464 25.457 1.00 68.70 192 GLY A N 1
ATOM 1447 C CA . GLY A 1 192 ? -30.006 -24.252 24.542 1.00 67.69 192 GLY A CA 1
ATOM 1448 C C . GLY A 1 192 ? -29.618 -23.425 23.335 1.00 66.10 192 GLY A C 1
ATOM 1449 O O . GLY A 1 192 ? -30.445 -22.710 22.767 1.00 72.46 192 GLY A O 1
ATOM 1450 N N . LYS A 1 193 ? -28.358 -23.533 22.935 1.00 61.02 193 LYS A N 1
ATOM 1451 C CA . LYS A 1 193 ? -27.813 -22.681 21.881 1.00 57.48 193 LYS A CA 1
ATOM 1452 C C . LYS A 1 193 ? -27.515 -23.464 20.610 1.00 54.72 193 LYS A C 1
ATOM 1453 O O . LYS A 1 193 ? -26.804 -22.973 19.735 1.00 54.30 193 LYS A O 1
ATOM 1459 N N . VAL A 1 194 ? -28.049 -24.677 20.512 1.00 48.85 194 VAL A N 1
ATOM 1460 C CA . VAL A 1 194 ? -27.770 -25.535 19.359 1.00 47.41 194 VAL A CA 1
ATOM 1461 C C . VAL A 1 194 ? -29.071 -26.025 18.702 1.00 49.41 194 VAL A C 1
ATOM 1462 O O . VAL A 1 194 ? -29.836 -26.766 19.304 1.00 50.28 194 VAL A O 1
ATOM 1466 N N . SER A 1 195 ? -29.307 -25.575 17.475 1.00 46.41 195 SER A N 1
ATOM 1467 C CA . SER A 1 195 ? -30.448 -26.015 16.686 1.00 43.83 195 SER A CA 1
ATOM 1468 C C . SER A 1 195 ? -30.002 -27.110 15.749 1.00 46.00 195 SER A C 1
ATOM 1469 O O . SER A 1 195 ? -28.810 -27.364 15.588 1.00 44.74 195 SER A O 1
ATOM 1472 N N . GLY A 1 196 ? -30.972 -27.742 15.106 1.00 41.91 196 GLY A N 1
ATOM 1473 C CA . GLY A 1 196 ? -30.642 -28.807 14.183 1.00 40.74 196 GLY A CA 1
ATOM 1474 C C . GLY A 1 196 ? -31.783 -29.157 13.250 1.00 37.00 196 GLY A C 1
ATOM 1475 O O . GLY A 1 196 ? -32.928 -28.645 13.354 1.00 38.89 196 GLY A O 1
ATOM 1476 N N . GLU A 1 197 ? -31.469 -30.081 12.342 1.00 40.57 197 GLU A N 1
ATOM 1477 C CA . GLU A 1 197 ? -32.421 -30.580 11.368 1.00 35.96 197 GLU A CA 1
ATOM 1478 C C . GLU A 1 197 ? -32.103 -32.027 11.029 1.00 41.85 197 GLU A C 1
ATOM 1479 O O . GLU A 1 197 ? -30.979 -32.480 11.226 1.00 38.80 197 GLU A O 1
ATOM 1485 N N . HIS A 1 198 ? -33.114 -32.754 10.577 1.00 37.87 198 HIS A N 1
ATOM 1486 C CA . HIS A 1 198 ? -32.946 -34.166 10.243 1.00 41.48 198 HIS A CA 1
ATOM 1487 C C . HIS A 1 198 ? -33.053 -34.350 8.726 1.00 41.29 198 HIS A C 1
ATOM 1488 O O . HIS A 1 198 ? -34.129 -34.224 8.151 1.00 41.39 198 HIS A O 1
ATOM 1495 N N . TYR A 1 199 ? -31.909 -34.597 8.094 1.00 38.89 199 TYR A N 1
ATOM 1496 C CA . TYR A 1 199 ? -31.809 -34.844 6.665 1.00 38.42 199 TYR A CA 1
ATOM 1497 C C . TYR A 1 199 ? -32.065 -36.299 6.396 1.00 39.16 199 TYR A C 1
ATOM 1498 O O . TYR A 1 199 ? -31.442 -37.156 7.018 1.00 42.22 199 TYR A O 1
ATOM 1507 N N . ARG A 1 200 ? -32.934 -36.592 5.439 1.00 38.48 200 ARG A N 1
ATOM 1508 C CA A ARG A 1 200 ? -33.330 -37.969 5.180 0.33 45.79 200 ARG A CA 1
ATOM 1509 C CA B ARG A 1 200 ? -33.330 -37.970 5.179 0.67 45.29 200 ARG A CA 1
ATOM 1510 C C . ARG A 1 200 ? -32.848 -38.457 3.821 1.00 47.77 200 ARG A C 1
ATOM 1511 O O . ARG A 1 200 ? -33.258 -39.526 3.357 1.00 50.50 200 ARG A O 1
ATOM 1526 N N . GLY A 1 201 ? -31.988 -37.673 3.188 1.00 45.48 201 GLY A N 1
ATOM 1527 C CA . GLY A 1 201 ? -31.466 -38.032 1.883 1.00 46.41 201 GLY A CA 1
ATOM 1528 C C . GLY A 1 201 ? -30.141 -38.769 1.983 1.00 45.68 201 GLY A C 1
ATOM 1529 O O . GLY A 1 201 ? -29.767 -39.248 3.046 1.00 48.18 201 GLY A O 1
ATOM 1530 N N . HIS A 1 202 ? -29.434 -38.875 0.867 1.00 41.70 202 HIS A N 1
ATOM 1531 C CA . HIS A 1 202 ? -28.243 -39.715 0.817 1.00 47.87 202 HIS A CA 1
ATOM 1532 C C . HIS A 1 202 ? -27.058 -39.115 1.554 1.00 44.47 202 HIS A C 1
ATOM 1533 O O . HIS A 1 202 ? -26.720 -37.951 1.374 1.00 37.49 202 HIS A O 1
ATOM 1540 N N . TRP A 1 203 ? -26.410 -39.937 2.370 1.00 41.05 203 TRP A N 1
ATOM 1541 C CA . TRP A 1 203 ? -25.273 -39.499 3.165 1.00 38.45 203 TRP A CA 1
ATOM 1542 C C . TRP A 1 203 ? -24.430 -40.720 3.482 1.00 43.80 203 TRP A C 1
ATOM 1543 O O . TRP A 1 203 ? -24.957 -41.763 3.919 1.00 41.04 203 TRP A O 1
ATOM 1554 N N . VAL A 1 204 ? -23.139 -40.605 3.192 1.00 42.21 204 VAL A N 1
ATOM 1555 C CA . VAL A 1 204 ? -22.171 -41.660 3.490 1.00 41.80 204 VAL A CA 1
ATOM 1556 C C . VAL A 1 204 ? -20.934 -41.061 4.132 1.00 42.37 204 VAL A C 1
ATOM 1557 O O . VAL A 1 204 ? -20.353 -40.104 3.610 1.00 38.53 204 VAL A O 1
ATOM 1561 N N . ASP A 1 205 ? -20.525 -41.618 5.263 1.00 39.59 205 ASP A N 1
ATOM 1562 C CA . ASP A 1 205 ? -19.256 -41.212 5.849 1.00 40.71 205 ASP A CA 1
ATOM 1563 C C . ASP A 1 205 ? -18.211 -42.148 5.234 1.00 42.14 205 ASP A C 1
ATOM 1564 O O . ASP A 1 205 ? -18.157 -43.312 5.600 1.00 45.64 205 ASP A O 1
ATOM 1569 N N . VAL A 1 206 ? -17.411 -41.640 4.297 1.00 41.98 206 VAL A N 1
ATOM 1570 C CA . VAL A 1 206 ? -16.525 -42.512 3.519 1.00 40.59 206 VAL A CA 1
ATOM 1571 C C . VAL A 1 206 ? -15.229 -42.775 4.257 1.00 47.01 206 VAL A C 1
ATOM 1572 O O . VAL A 1 206 ? -14.218 -42.121 3.997 1.00 52.20 206 VAL A O 1
ATOM 1576 N N . GLY A 1 207 ? -15.257 -43.723 5.186 1.00 48.79 207 GLY A N 1
ATOM 1577 C CA . GLY A 1 207 ? -14.083 -44.002 5.996 1.00 52.12 207 GLY A CA 1
ATOM 1578 C C . GLY A 1 207 ? -13.426 -45.336 5.706 1.00 56.19 207 GLY A C 1
ATOM 1579 O O . GLY A 1 207 ? -12.319 -45.594 6.170 1.00 58.77 207 GLY A O 1
ATOM 1580 N N . THR A 1 208 ? -14.120 -46.183 4.950 1.00 57.31 208 THR A N 1
ATOM 1581 C CA . THR A 1 208 ? -13.622 -47.485 4.541 1.00 61.78 208 THR A CA 1
ATOM 1582 C C . THR A 1 208 ? -13.889 -47.747 3.064 1.00 62.03 208 THR A C 1
ATOM 1583 O O . THR A 1 208 ? -14.663 -47.033 2.424 1.00 59.16 208 THR A O 1
ATOM 1587 N N . LEU A 1 209 ? -13.255 -48.785 2.533 1.00 58.76 209 LEU A N 1
ATOM 1588 C CA . LEU A 1 209 ? -13.508 -49.210 1.164 1.00 63.95 209 LEU A CA 1
ATOM 1589 C C . LEU A 1 209 ? -14.975 -49.569 0.980 1.00 63.53 209 LEU A C 1
ATOM 1590 O O . LEU A 1 209 ? -15.569 -49.229 -0.041 1.00 63.87 209 LEU A O 1
ATOM 1595 N N . GLU A 1 210 ? -15.566 -50.230 1.972 1.00 63.30 210 GLU A N 1
ATOM 1596 C CA . GLU A 1 210 ? -16.998 -50.529 1.923 1.00 68.84 210 GLU A CA 1
ATOM 1597 C C . GLU A 1 210 ? -17.872 -49.258 1.828 1.00 58.92 210 GLU A C 1
ATOM 1598 O O . GLU A 1 210 ? -18.825 -49.230 1.047 1.00 60.60 210 GLU A O 1
ATOM 1604 N N . ARG A 1 211 ? -17.575 -48.220 2.614 1.00 60.02 211 ARG A N 1
ATOM 1605 C CA . ARG A 1 211 ? -18.334 -46.961 2.519 1.00 54.85 211 ARG A CA 1
ATOM 1606 C C . ARG A 1 211 ? -18.134 -46.308 1.159 1.00 56.24 211 ARG A C 1
ATOM 1607 O O . ARG A 1 211 ? -19.045 -45.672 0.620 1.00 52.75 211 ARG A O 1
ATOM 1615 N N . LEU A 1 212 ? -16.920 -46.424 0.626 1.00 52.86 212 LEU A N 1
ATOM 1616 C CA A LEU A 1 212 ? -16.611 -45.888 -0.693 0.51 55.23 212 LEU A CA 1
ATOM 1617 C CA B LEU A 1 212 ? -16.624 -45.868 -0.687 0.49 55.20 212 LEU A CA 1
ATOM 1618 C C . LEU A 1 212 ? -17.499 -46.545 -1.745 1.00 58.38 212 LEU A C 1
ATOM 1619 O O . LEU A 1 212 ? -18.098 -45.868 -2.586 1.00 54.91 212 LEU A O 1
ATOM 1628 N N . ALA A 1 213 ? -17.598 -47.872 -1.683 1.00 58.99 213 ALA A N 1
ATOM 1629 C CA . ALA A 1 213 ? -18.436 -48.613 -2.620 1.00 62.69 213 ALA A CA 1
ATOM 1630 C C . ALA A 1 213 ? -19.899 -48.153 -2.522 1.00 66.79 213 ALA A C 1
ATOM 1631 O O . ALA A 1 213 ? -20.579 -47.981 -3.539 1.00 66.16 213 ALA A O 1
ATOM 1633 N N . GLU A 1 214 ? -20.373 -47.930 -1.299 1.00 61.37 214 GLU A N 1
ATOM 1634 C CA . GLU A 1 214 ? -21.769 -47.556 -1.092 1.00 60.51 214 GLU A CA 1
ATOM 1635 C C . GLU A 1 214 ? -22.077 -46.198 -1.710 1.00 58.1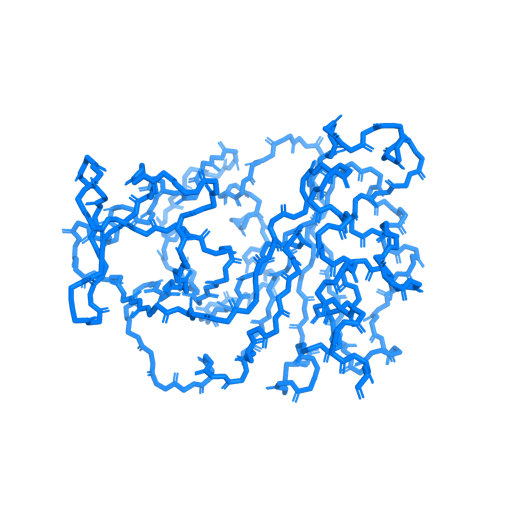6 214 GLU A C 1
ATOM 1636 O O . GLU A 1 214 ? -23.134 -45.998 -2.316 1.00 59.02 214 GLU A O 1
ATOM 1642 N N . ALA A 1 215 ? -21.148 -45.264 -1.532 1.00 53.85 215 ALA A N 1
ATOM 1643 C CA . ALA A 1 215 ? -21.259 -43.939 -2.122 1.00 50.22 215 ALA A CA 1
ATOM 1644 C C . ALA A 1 215 ? -21.298 -44.042 -3.641 1.00 56.68 215 ALA A C 1
ATOM 1645 O O . ALA A 1 215 ? -22.102 -43.388 -4.299 1.00 54.45 215 ALA A O 1
ATOM 1647 N N . GLU A 1 216 ? -20.418 -44.870 -4.197 1.00 55.73 216 GLU A N 1
ATOM 1648 C CA . GLU A 1 216 ? -20.375 -45.063 -5.636 1.00 64.67 216 GLU A CA 1
ATOM 1649 C C . GLU A 1 216 ? -21.688 -45.632 -6.126 1.00 68.44 216 GLU A C 1
ATOM 1650 O O . GLU A 1 216 ? -22.201 -45.210 -7.156 1.00 71.27 216 GLU A O 1
ATOM 1656 N N . SER A 1 217 ? -22.232 -46.581 -5.368 1.00 63.29 217 SER A N 1
ATOM 1657 C CA . SER A 1 217 ? -23.519 -47.182 -5.688 1.00 71.75 217 SER A CA 1
ATOM 1658 C C . SER A 1 217 ? -24.610 -46.118 -5.810 1.00 68.89 217 SER A C 1
ATOM 1659 O O . SER A 1 217 ? -25.330 -46.061 -6.812 1.00 67.50 217 SER A O 1
ATOM 1662 N N . LEU A 1 218 ? -24.713 -45.271 -4.792 1.00 60.05 218 LEU A N 1
ATOM 1663 C CA . LEU A 1 218 ? -25.717 -44.220 -4.753 1.00 66.53 218 LEU A CA 1
ATOM 1664 C C . LEU A 1 218 ? -25.474 -43.164 -5.835 1.00 69.89 218 LEU A C 1
ATOM 1665 O O . LEU A 1 218 ? -26.416 -42.690 -6.466 1.00 73.82 218 LEU A O 1
ATOM 1670 N N . ILE A 1 219 ? -24.215 -42.796 -6.053 1.00 65.95 219 ILE A N 1
ATOM 1671 C CA . ILE A 1 219 ? -23.887 -41.850 -7.113 1.00 66.47 219 ILE A CA 1
ATOM 1672 C C . ILE A 1 219 ? -24.260 -42.398 -8.496 1.00 80.90 219 ILE A C 1
ATOM 1673 O O . ILE A 1 219 ? -24.580 -41.637 -9.408 1.00 82.78 219 ILE A O 1
ATOM 1678 N N . GLY A 1 220 ? -24.219 -43.720 -8.646 1.00 94.60 220 GLY A N 1
ATOM 1679 C CA . GLY A 1 220 ? -24.531 -44.358 -9.916 1.00 102.93 220 GLY A CA 1
ATOM 1680 C C . GLY A 1 220 ? -26.025 -44.420 -10.167 1.00 110.33 220 GLY A C 1
ATOM 1681 O O . GLY A 1 220 ? -26.477 -44.508 -11.311 1.00 118.68 220 GLY A O 1
ATOM 1682 N N . GLU A 1 221 ? -26.792 -44.378 -9.084 1.00 107.82 221 GLU A N 1
ATOM 1683 C CA . GLU A 1 221 ? -28.245 -44.348 -9.162 1.00 111.37 221 GLU A CA 1
ATOM 1684 C C . GLU A 1 221 ? -28.740 -42.945 -9.533 1.00 112.56 221 GLU A C 1
ATOM 1685 O O .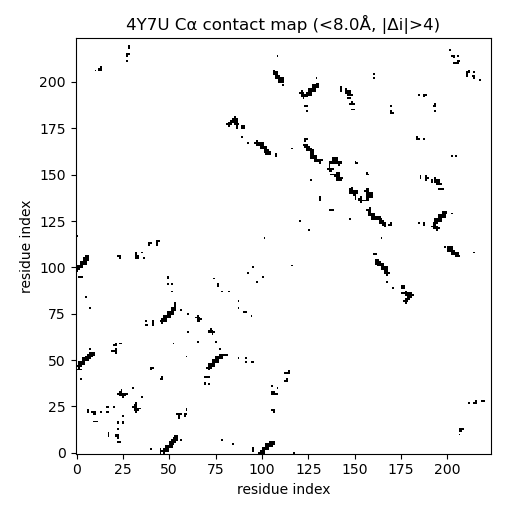 GLU A 1 221 ? -29.804 -42.794 -10.137 1.00 118.53 221 GLU A O 1
ATOM 1688 N N . ARG A 1 222 ? -27.956 -41.925 -9.180 1.00 104.52 222 ARG A N 1
ATOM 1689 C CA . ARG A 1 222 ? -28.306 -40.529 -9.464 1.00 100.34 222 ARG A CA 1
ATOM 1690 C C . ARG A 1 222 ? -28.035 -40.144 -10.916 1.00 106.24 222 ARG A C 1
ATOM 1691 O O . ARG A 1 222 ? -28.771 -39.350 -11.504 1.00 108.69 222 ARG A O 1
ATOM 1693 N N . ALA A 1 223 ? -26.970 -40.702 -11.484 1.00 109.61 223 ALA A N 1
ATOM 1694 C CA . ALA A 1 223 ? -26.606 -40.435 -12.871 1.00 113.86 223 ALA A CA 1
ATOM 1695 C C . ALA A 1 223 ? -27.699 -40.897 -13.827 1.00 122.89 223 ALA A C 1
ATOM 1696 O O . ALA A 1 223 ? -27.990 -40.226 -14.817 1.00 128.62 223 ALA A O 1
ATOM 1698 N N . LEU A 1 224 ? -28.305 -42.042 -13.522 1.00 123.95 224 LEU A N 1
ATOM 1699 C CA . LEU A 1 224 ? -29.331 -42.623 -14.383 1.00 127.56 224 LEU A CA 1
ATOM 1700 C C . LEU A 1 224 ? -30.625 -41.817 -14.337 1.00 127.55 224 LEU A C 1
ATOM 1701 O O . LEU A 1 224 ? -31.297 -41.647 -15.355 1.00 131.75 224 LEU A O 1
#

Organism: Pseudomonas putida (strain ATCC 47054 / DSM 6125 / CFBP 8728 / NCIMB 11950 / KT2440) (NCBI:txid160488)

Sequence (224 aa):
MKAMILAAGKGERMRPLTLHTPKPLVPVAGQPLIEYHLRRALAAAGVTEVVINHAWLGQQIEDHLGDGSRRFGLSIRRYSPEGEPLETGGGIFKALPLLGDAPFLLVNGDVWTDYDFARLQAPLQGLAHLVLVDNPGHHGRGDFRRLVGEQVVDGDDAPGTLTFSGIISVLHPALFEGCQAGAFKLAPLLLRQAMAAGKVSGEHYRRGHWVDVGTLERLLAEAESLIGERAL

Nearest PDB structures (foldseek):
  4y7u-assembly1_A  TM=1.004E+00  e=2.851E-52  Pseudomonas putida BIRD-1
  4y7v-assembly1_A  TM=9.971E-01  e=3.925E-47  Pseudomonas putida BIRD-1
  4y7t-assembly1_A  TM=1.001E+00  e=4.237E-46  Pseudomonas putida BIRD-1
  8hhd-assembly1_B  TM=9.597E-01  e=1.503E-35  Pseudomonas aeruginosa
  5xhw-assembly1_A  TM=7.966E-01  e=2.142E-14  Yersinia pseudotuberculosis